Protein AF-D2V718-F1 (afdb_monomer_lite)

Radius of gyration: 25.18 Å; chains: 1; bounding box: 77×63×59 Å

Secondary structure (DSSP, 8-state):
-THHHHHHHHHHHHHHHHHHHHHHHHHHT-PPPEEHHHHHHHHHHHHHHTT-HHHHHHHHHHHSSPPPPPPSS--S--SS-TTTT--EEEEEEETTPPTTHHHHHHHHHHHHHHHHHHHHT--PEEEEEEE--TTT-HHHHHHHHHHTTS-SEEEEEEE--HHHHTTSEEEEEEEEE-EEEEE-SS-TT-SS--HHHH-STT-EEEEETTSHHHHHHHHHSTTSEEEEESSHHHHHHHHTTS--SSEEEEEHHHHHHHHHH-TTTTTT-EEEE-S--EEEEEEE-S-EESS-SSSHHHHHHHHHHHHHHHHHHHH-

Structure (mmCIF, N/CA/C/O backbone):
data_AF-D2V718-F1
#
_entry.id   AF-D2V718-F1
#
loop_
_atom_site.group_PDB
_atom_site.id
_atom_site.type_symbol
_atom_site.label_atom_id
_atom_site.label_alt_id
_atom_site.label_comp_id
_atom_site.label_asym_id
_atom_site.label_entity_id
_atom_site.label_seq_id
_atom_site.pdbx_PDB_ins_code
_atom_site.Cartn_x
_atom_site.Cartn_y
_atom_site.Cartn_z
_atom_site.occupancy
_atom_site.B_iso_or_equiv
_atom_site.auth_seq_id
_atom_site.auth_comp_id
_atom_site.auth_asym_id
_atom_site.auth_atom_id
_atom_site.pdbx_PDB_model_num
ATOM 1 N N . MET A 1 1 ? -52.627 -44.530 -7.433 1.00 59.41 1 MET A N 1
ATOM 2 C CA . MET A 1 1 ? -52.659 -43.358 -6.521 1.00 59.41 1 MET A CA 1
ATOM 3 C C . MET A 1 1 ? -51.504 -43.278 -5.505 1.00 59.41 1 MET A C 1
ATOM 5 O O . MET A 1 1 ? -51.250 -42.182 -5.033 1.00 59.41 1 MET A O 1
ATOM 9 N N . ARG A 1 2 ? -50.734 -44.344 -5.202 1.00 56.75 2 ARG A N 1
ATOM 10 C CA . ARG A 1 2 ? -49.598 -44.275 -4.243 1.00 56.75 2 ARG A CA 1
ATOM 11 C C . ARG A 1 2 ? -48.304 -43.604 -4.750 1.00 56.75 2 ARG A C 1
ATOM 13 O O . ARG A 1 2 ? -47.453 -43.279 -3.937 1.00 56.75 2 ARG A O 1
ATOM 20 N N . HIS A 1 3 ? -48.153 -43.343 -6.051 1.00 60.22 3 HIS A N 1
ATOM 21 C CA . HIS A 1 3 ? -46.942 -42.691 -6.584 1.00 60.22 3 HIS A CA 1
ATOM 22 C C . HIS A 1 3 ? -46.867 -41.171 -6.340 1.00 60.22 3 HIS A C 1
ATOM 24 O O . HIS A 1 3 ? -45.783 -40.603 -6.411 1.00 60.22 3 HIS A O 1
ATOM 30 N N . SER A 1 4 ? -47.981 -40.502 -6.018 1.00 70.62 4 SER A N 1
ATOM 31 C CA . SER A 1 4 ? -48.018 -39.032 -5.917 1.00 70.62 4 SER A CA 1
ATOM 32 C C . SER A 1 4 ? -47.410 -38.477 -4.618 1.00 70.62 4 SER A C 1
ATOM 34 O O . SER A 1 4 ? -46.883 -37.368 -4.616 1.00 70.62 4 SER A O 1
ATOM 36 N N . THR A 1 5 ? -47.441 -39.229 -3.515 1.00 73.88 5 THR A N 1
ATOM 37 C CA . THR A 1 5 ? -46.950 -38.763 -2.205 1.00 73.88 5 THR A CA 1
ATOM 38 C C . THR A 1 5 ? -45.426 -38.779 -2.104 1.00 73.88 5 THR A C 1
ATOM 40 O O . THR A 1 5 ? -44.844 -37.814 -1.618 1.00 73.88 5 THR A O 1
ATOM 43 N N . SER A 1 6 ? -44.760 -39.807 -2.639 1.00 76.75 6 SER A N 1
ATOM 44 C CA . SER A 1 6 ? -43.289 -39.903 -2.620 1.00 76.75 6 SER A CA 1
ATOM 45 C C . SER A 1 6 ? -42.618 -38.733 -3.352 1.00 76.75 6 SER A C 1
ATOM 47 O O . SER A 1 6 ? -41.691 -38.129 -2.819 1.00 76.75 6 SER A O 1
ATOM 49 N N . GLN A 1 7 ? -43.150 -38.333 -4.511 1.00 80.69 7 GLN A N 1
ATOM 50 C CA . GLN A 1 7 ? -42.605 -37.220 -5.293 1.00 80.69 7 GLN A CA 1
ATOM 51 C C . GLN A 1 7 ? -42.711 -35.871 -4.556 1.00 80.69 7 GLN A C 1
ATOM 53 O O . GLN A 1 7 ? -41.801 -35.048 -4.639 1.00 80.69 7 GLN A O 1
ATOM 58 N N . LYS A 1 8 ? -43.789 -35.647 -3.790 1.00 79.19 8 LYS A N 1
ATOM 59 C CA . LYS A 1 8 ? -43.987 -34.405 -3.022 1.00 79.19 8 LYS A CA 1
ATOM 60 C C . LYS A 1 8 ? -42.983 -34.250 -1.877 1.00 79.19 8 LYS A C 1
ATOM 62 O O . LYS A 1 8 ? -42.515 -33.134 -1.648 1.00 79.19 8 LYS A O 1
ATOM 67 N N . HIS A 1 9 ? -42.623 -35.347 -1.204 1.00 79.62 9 HIS A N 1
ATOM 68 C CA . HIS A 1 9 ? -41.624 -35.330 -0.131 1.00 79.62 9 HIS A CA 1
ATOM 69 C C . HIS A 1 9 ? -40.212 -35.068 -0.660 1.00 79.62 9 HIS A C 1
ATOM 71 O O . HIS A 1 9 ? -39.483 -34.269 -0.076 1.00 79.62 9 HIS A O 1
ATOM 77 N N . THR A 1 10 ? -39.841 -35.664 -1.799 1.00 83.06 10 THR A N 1
ATOM 78 C CA . THR A 1 10 ? -38.537 -35.409 -2.428 1.00 83.06 10 THR A CA 1
ATOM 79 C C . THR A 1 10 ? -38.391 -33.947 -2.850 1.00 83.06 10 THR A C 1
ATOM 81 O O . THR A 1 10 ? -37.358 -33.338 -2.586 1.00 83.06 10 THR A O 1
ATOM 84 N N . ILE A 1 11 ? -39.434 -33.354 -3.445 1.00 86.25 11 ILE A N 1
ATOM 85 C CA . ILE A 1 11 ? -39.415 -31.938 -3.847 1.00 86.25 11 ILE A CA 1
ATOM 86 C C . ILE A 1 11 ? -39.270 -31.020 -2.624 1.00 86.25 11 ILE A C 1
ATOM 88 O O . ILE A 1 11 ? -38.438 -30.117 -2.646 1.00 86.25 11 ILE A O 1
ATOM 92 N N . HIS A 1 12 ? -40.012 -31.271 -1.540 1.00 81.00 12 HIS A N 1
ATOM 93 C CA . HIS A 1 12 ? -39.886 -30.481 -0.307 1.00 81.00 12 HIS A CA 1
ATOM 94 C C . HIS A 1 12 ? -38.486 -30.572 0.305 1.00 81.00 12 HIS A C 1
ATOM 96 O O . HIS A 1 12 ? -37.913 -29.547 0.664 1.00 81.00 12 HIS A O 1
ATOM 102 N N . PHE A 1 13 ? -37.911 -31.775 0.379 1.00 83.56 13 PHE A N 1
ATOM 103 C CA . PHE A 1 13 ? -36.566 -31.964 0.920 1.00 83.56 13 PHE A CA 1
ATOM 104 C C . PHE A 1 13 ? -35.508 -31.193 0.117 1.00 83.56 13 PHE A C 1
ATOM 106 O O . PHE A 1 13 ? -34.656 -30.525 0.699 1.00 83.56 13 PHE A O 1
ATOM 113 N N . ILE A 1 14 ? -35.598 -31.225 -1.218 1.00 86.62 14 ILE A N 1
ATOM 114 C CA . ILE A 1 14 ? -34.694 -30.467 -2.094 1.00 86.62 14 ILE A CA 1
ATOM 115 C C . ILE A 1 14 ? -34.837 -28.959 -1.851 1.00 86.62 14 ILE A C 1
ATOM 117 O O . ILE A 1 14 ? -33.827 -28.268 -1.747 1.00 86.62 14 ILE A O 1
ATOM 121 N N . ILE A 1 15 ? -36.063 -28.441 -1.710 1.00 87.00 15 ILE A N 1
ATOM 122 C CA . ILE A 1 15 ? -36.295 -27.014 -1.436 1.00 87.00 15 ILE A CA 1
ATOM 123 C C . ILE A 1 15 ? -35.679 -26.607 -0.092 1.00 87.00 15 ILE A C 1
ATOM 125 O O . ILE A 1 15 ? -34.963 -25.609 -0.034 1.00 87.00 15 ILE A O 1
ATOM 129 N N . VAL A 1 16 ? -35.897 -27.387 0.971 1.00 83.44 16 VAL A N 1
ATOM 130 C CA . VAL A 1 16 ? -35.318 -27.107 2.297 1.00 83.44 16 VAL A CA 1
ATOM 131 C C . VAL A 1 16 ? -33.790 -27.121 2.242 1.00 83.44 16 VAL A C 1
ATOM 133 O O . VAL A 1 16 ? -33.153 -26.217 2.781 1.00 83.44 16 VAL A O 1
ATOM 136 N N . LEU A 1 17 ? -33.193 -28.091 1.541 1.00 84.81 17 LEU A N 1
ATOM 137 C CA . LEU A 1 17 ? -31.742 -28.169 1.374 1.00 84.81 17 LEU A CA 1
ATOM 138 C C . LEU A 1 17 ? -31.187 -26.960 0.610 1.00 84.81 17 LEU A C 1
ATOM 140 O O . LEU A 1 17 ? -30.165 -26.406 1.008 1.00 84.81 17 LEU A O 1
ATOM 144 N N . LEU A 1 18 ? -31.863 -26.520 -0.456 1.00 84.81 18 LEU A N 1
ATOM 145 C CA . LEU A 1 18 ? -31.458 -25.341 -1.224 1.00 84.81 18 LEU A CA 1
ATOM 146 C C . LEU A 1 18 ? -31.560 -24.055 -0.396 1.00 84.81 18 LEU A C 1
ATOM 148 O O . LEU A 1 18 ? -30.655 -23.227 -0.456 1.00 84.81 18 LEU A O 1
ATOM 152 N N . VAL A 1 19 ? -32.613 -23.901 0.410 1.00 83.56 19 VAL A N 1
ATOM 153 C CA . VAL A 1 19 ? -32.769 -22.751 1.317 1.00 83.56 19 VAL A CA 1
ATOM 154 C C . VAL A 1 19 ? -31.696 -22.762 2.410 1.00 83.56 19 VAL A C 1
ATOM 156 O O . VAL A 1 19 ? -31.097 -21.722 2.690 1.00 83.56 19 VAL A O 1
ATOM 159 N N . ALA A 1 20 ? -31.402 -23.927 2.994 1.00 80.12 20 ALA A N 1
ATOM 160 C CA . ALA A 1 20 ? -30.328 -24.080 3.973 1.00 80.12 20 ALA A CA 1
ATOM 161 C C . ALA A 1 20 ? -28.954 -23.757 3.365 1.00 80.12 20 ALA A C 1
ATOM 163 O O . ALA A 1 20 ? -28.175 -23.022 3.969 1.00 80.12 20 ALA A O 1
ATOM 164 N N . LEU A 1 21 ? -28.675 -24.237 2.148 1.00 78.75 21 LEU A N 1
ATOM 165 C CA . LEU A 1 21 ? -27.422 -23.961 1.447 1.00 78.75 21 LEU A CA 1
ATOM 166 C C . LEU A 1 21 ? -27.300 -22.475 1.084 1.00 78.75 21 LEU A C 1
ATOM 168 O O . LEU A 1 21 ? -26.250 -21.883 1.305 1.00 78.75 21 LEU A O 1
ATOM 172 N N . ALA A 1 22 ? -28.373 -21.847 0.597 1.00 77.06 22 ALA A N 1
ATOM 173 C CA . ALA A 1 22 ? -28.394 -20.416 0.302 1.00 77.06 22 ALA A CA 1
ATOM 174 C C . AL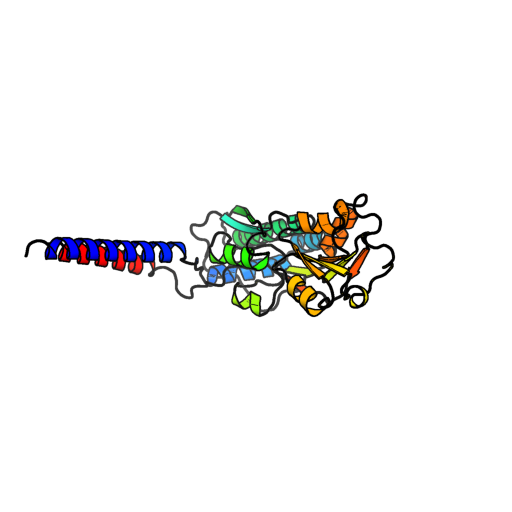A A 1 22 ? -28.183 -19.565 1.566 1.00 77.06 22 ALA A C 1
ATOM 176 O O . ALA A 1 22 ? -27.432 -18.593 1.531 1.00 77.06 22 ALA A O 1
ATOM 177 N N . SER A 1 23 ? -28.777 -19.965 2.694 1.00 74.00 23 SER A N 1
ATOM 178 C CA . SER A 1 23 ? -28.578 -19.301 3.990 1.00 74.00 23 SER A CA 1
ATOM 179 C C . SER A 1 23 ? -27.138 -19.452 4.475 1.00 74.00 23 SER A C 1
ATOM 181 O O . SER A 1 23 ? -26.529 -18.477 4.905 1.00 74.00 23 SER A O 1
ATOM 183 N N . LEU A 1 24 ? -26.557 -20.647 4.333 1.00 72.94 24 LEU A N 1
ATOM 184 C CA . LEU A 1 24 ? -25.161 -20.899 4.676 1.00 72.94 24 LEU A CA 1
ATOM 185 C C . LEU A 1 24 ? -24.217 -20.051 3.811 1.00 72.94 24 LEU A C 1
ATOM 187 O O . LEU A 1 24 ? -23.340 -19.376 4.342 1.00 72.94 24 LEU A O 1
ATOM 191 N N . VAL A 1 25 ? -24.435 -20.007 2.495 1.00 73.00 25 VAL A N 1
ATOM 192 C CA . VAL A 1 25 ? -23.661 -19.164 1.569 1.00 73.00 25 VAL A CA 1
ATOM 193 C C . VAL A 1 25 ? -23.823 -17.678 1.899 1.00 73.00 25 VAL A C 1
ATOM 195 O O . VAL A 1 25 ? -22.845 -16.936 1.842 1.00 73.00 25 VAL A O 1
ATOM 198 N N . ALA A 1 26 ? -25.015 -17.228 2.298 1.00 70.75 26 ALA A N 1
ATOM 199 C CA . ALA A 1 26 ? -25.228 -15.852 2.740 1.00 70.75 26 ALA A CA 1
ATOM 200 C C . ALA A 1 26 ? -24.447 -15.540 4.028 1.00 70.75 26 ALA A C 1
ATOM 202 O O . ALA A 1 26 ? -23.820 -14.488 4.118 1.00 70.75 26 ALA A O 1
ATOM 203 N N . THR A 1 27 ? -24.406 -16.470 4.990 1.00 67.00 27 THR A N 1
ATOM 204 C CA . THR A 1 27 ? -23.608 -16.299 6.218 1.00 67.00 27 THR A CA 1
ATOM 205 C C . THR A 1 27 ? -22.102 -16.351 5.968 1.00 67.00 27 THR A C 1
ATOM 207 O O . THR A 1 27 ? -21.361 -15.618 6.615 1.00 67.00 27 THR A O 1
ATOM 210 N N . LEU A 1 28 ? -21.641 -17.147 4.997 1.00 67.06 28 LEU A N 1
ATOM 211 C CA . LEU A 1 28 ? -20.229 -17.206 4.598 1.00 67.06 28 LEU A CA 1
ATOM 212 C C . LEU A 1 28 ? -19.757 -15.921 3.903 1.00 67.06 28 LEU A C 1
ATOM 214 O O . LEU A 1 28 ? -18.566 -15.635 3.902 1.00 67.06 28 LEU A O 1
ATOM 218 N N . ASN A 1 29 ? -20.684 -15.145 3.338 1.00 68.56 29 ASN A N 1
ATOM 219 C CA . ASN A 1 29 ? -20.407 -13.855 2.705 1.00 68.56 29 ASN A CA 1
ATOM 220 C C . ASN A 1 29 ? -20.809 -12.661 3.586 1.00 68.56 29 ASN A C 1
ATOM 222 O O . ASN A 1 29 ? -20.892 -11.535 3.089 1.00 68.56 29 ASN A O 1
ATOM 226 N N . ALA A 1 30 ? -21.085 -12.883 4.875 1.00 71.31 30 ALA A N 1
ATOM 227 C CA . ALA A 1 30 ? -21.390 -11.794 5.789 1.00 71.31 30 ALA A CA 1
ATOM 228 C C . ALA A 1 30 ? -20.138 -10.928 5.971 1.00 71.31 30 ALA A C 1
ATOM 230 O O . ALA A 1 30 ? -19.174 -11.326 6.622 1.00 71.31 30 ALA A O 1
ATOM 231 N N . GLN A 1 31 ? -20.152 -9.738 5.371 1.00 81.06 31 GLN A N 1
ATOM 232 C CA . GLN A 1 31 ? -19.081 -8.772 5.555 1.00 81.06 31 GLN A CA 1
ATOM 233 C C . GLN A 1 31 ? -19.038 -8.308 7.012 1.00 81.06 31 GLN A C 1
ATOM 235 O O . GLN A 1 31 ? -20.075 -8.042 7.632 1.00 81.06 31 GLN A O 1
ATOM 240 N N . ILE A 1 32 ? -17.830 -8.187 7.560 1.00 86.62 32 ILE A N 1
ATOM 241 C CA . ILE A 1 32 ? -17.654 -7.740 8.937 1.00 86.62 32 ILE A CA 1
ATOM 242 C C . ILE A 1 32 ? -17.962 -6.249 9.013 1.00 86.62 32 ILE A C 1
ATOM 244 O O . ILE A 1 32 ? -17.432 -5.444 8.248 1.00 86.62 32 ILE A O 1
ATOM 248 N N . THR A 1 33 ? -18.836 -5.897 9.955 1.00 91.06 33 THR A N 1
ATOM 249 C CA . THR A 1 33 ? -19.193 -4.513 10.266 1.00 91.06 33 THR A CA 1
ATOM 250 C C . THR A 1 33 ? -18.476 -4.071 11.539 1.00 91.06 33 THR A C 1
ATOM 252 O O . THR A 1 33 ? -18.506 -4.785 12.543 1.00 91.06 33 THR A O 1
ATOM 255 N N . VAL A 1 34 ? -17.864 -2.886 11.523 1.00 94.38 34 VAL A N 1
ATOM 256 C CA . VAL A 1 34 ? -17.238 -2.250 12.699 1.00 94.38 34 VAL A CA 1
ATOM 257 C C . VAL A 1 34 ? -18.056 -1.047 13.163 1.00 94.38 34 VAL A C 1
ATOM 259 O O . VAL A 1 34 ? -18.881 -0.528 12.416 1.00 94.38 34 VAL A O 1
ATOM 262 N N . SER A 1 35 ? -17.860 -0.592 14.401 1.00 94.88 35 SER A N 1
ATOM 263 C CA . SER A 1 35 ? -18.513 0.630 14.884 1.00 94.88 35 SER A CA 1
ATOM 264 C C . SER A 1 35 ? -17.855 1.890 14.312 1.00 94.88 35 SER A C 1
ATOM 266 O O . SER A 1 35 ? -16.688 1.876 13.912 1.00 94.88 35 SER A O 1
ATOM 268 N N . GLN A 1 36 ? -18.587 3.008 14.332 1.00 94.88 36 GLN A N 1
ATOM 269 C CA . GLN A 1 36 ? -18.000 4.322 14.047 1.00 94.88 36 GLN A CA 1
ATOM 270 C C . GLN A 1 36 ? -16.838 4.629 15.005 1.00 94.88 36 GLN A C 1
ATOM 272 O O . GLN A 1 36 ? -15.762 4.982 14.541 1.00 94.88 36 GLN A O 1
ATOM 277 N N . ASP A 1 37 ? -17.006 4.376 16.310 1.00 96.00 37 ASP A N 1
ATOM 278 C CA . ASP A 1 37 ? -15.950 4.588 17.312 1.00 96.00 37 ASP A CA 1
ATOM 279 C C . ASP A 1 37 ? -14.669 3.791 16.999 1.00 96.00 37 ASP A C 1
ATOM 281 O O . ASP A 1 37 ? -13.565 4.278 17.222 1.00 96.00 37 ASP A O 1
ATOM 285 N N . PHE A 1 38 ? -14.780 2.566 16.469 1.00 96.88 38 PHE A N 1
ATOM 286 C CA . PHE A 1 38 ? -13.606 1.800 16.040 1.00 96.88 38 PHE A CA 1
ATOM 287 C C . PHE A 1 38 ? -12.844 2.542 14.939 1.00 96.88 38 PHE A C 1
ATOM 289 O O . PHE A 1 38 ? -11.629 2.706 15.029 1.00 96.88 38 PHE A O 1
ATOM 296 N N . THR A 1 39 ? -13.568 3.018 13.928 1.00 96.12 39 THR A N 1
ATOM 297 C CA . THR A 1 39 ? -12.982 3.731 12.789 1.00 96.12 39 THR A CA 1
ATOM 298 C C . THR A 1 39 ? -12.370 5.060 13.224 1.00 96.12 39 THR A C 1
ATOM 300 O O . THR A 1 39 ? -11.204 5.314 12.939 1.00 96.12 39 THR A O 1
ATOM 303 N N . ASP A 1 40 ? -13.101 5.856 14.004 1.00 96.75 40 ASP A N 1
ATOM 304 C CA . ASP A 1 40 ? -12.641 7.152 14.508 1.00 96.75 40 ASP A CA 1
ATOM 305 C C . ASP A 1 40 ? -11.392 7.011 15.392 1.00 96.75 40 ASP A C 1
ATOM 307 O O . ASP A 1 40 ? -10.492 7.853 15.351 1.00 96.75 40 ASP A O 1
ATOM 311 N N . ALA A 1 41 ? -11.299 5.932 16.180 1.00 97.81 41 ALA A N 1
ATOM 312 C CA . ALA A 1 41 ? -10.111 5.645 16.974 1.00 97.81 41 ALA A CA 1
ATOM 313 C C . ALA A 1 41 ? -8.885 5.345 16.097 1.00 97.81 41 ALA A C 1
ATOM 315 O O . ALA A 1 41 ? -7.795 5.833 16.399 1.00 97.81 41 ALA A O 1
ATOM 316 N N . ILE A 1 42 ? -9.042 4.580 15.011 1.00 98.00 42 ILE A N 1
ATOM 317 C CA . ILE A 1 42 ? -7.949 4.292 14.069 1.00 98.00 42 ILE A CA 1
ATOM 318 C C . ILE A 1 42 ? -7.544 5.561 13.309 1.00 98.00 42 ILE A C 1
ATOM 320 O O . ILE A 1 42 ? -6.358 5.889 13.258 1.00 98.00 42 ILE A O 1
ATOM 324 N N . ASP A 1 43 ? -8.511 6.321 12.794 1.00 97.50 43 ASP A N 1
ATOM 325 C CA . ASP A 1 43 ? -8.270 7.579 12.081 1.00 97.50 43 ASP A CA 1
ATOM 326 C C . ASP A 1 43 ? -7.513 8.586 12.958 1.00 97.50 43 ASP A C 1
ATOM 328 O O . ASP A 1 43 ? -6.527 9.198 12.528 1.00 97.50 43 ASP A O 1
ATOM 332 N N . TYR A 1 44 ? -7.935 8.742 14.217 1.00 97.75 44 TYR A N 1
ATOM 333 C CA . TYR A 1 44 ? -7.273 9.649 15.145 1.00 97.75 44 TYR A CA 1
ATOM 334 C C . TYR A 1 44 ? -5.894 9.135 15.589 1.00 97.75 44 TYR A C 1
ATOM 336 O O . TYR A 1 44 ? -4.966 9.935 15.734 1.00 97.75 44 TYR A O 1
ATOM 344 N N . ALA A 1 45 ? -5.707 7.817 15.729 1.00 98.00 45 ALA A N 1
ATOM 345 C CA . ALA A 1 45 ? -4.391 7.228 15.973 1.00 98.00 45 ALA A CA 1
ATOM 346 C C . ALA A 1 45 ? -3.420 7.511 14.815 1.00 98.00 45 ALA A C 1
ATOM 348 O O . ALA A 1 45 ? -2.307 7.970 15.063 1.00 98.00 45 ALA A O 1
ATOM 349 N N . VAL A 1 46 ? -3.837 7.338 13.555 1.00 97.62 46 VAL A N 1
ATOM 350 C CA . VAL A 1 46 ? -3.008 7.694 12.387 1.00 97.62 46 VAL A CA 1
ATOM 351 C C . VAL A 1 46 ? -2.688 9.190 12.375 1.00 97.62 46 VAL A C 1
ATOM 353 O O . VAL A 1 46 ? -1.548 9.586 12.136 1.00 97.62 46 VAL A O 1
ATOM 356 N N . LYS A 1 47 ? -3.656 10.046 12.715 1.00 96.56 47 LYS A N 1
ATOM 357 C CA . LYS A 1 47 ? -3.423 11.491 12.832 1.00 96.56 47 LYS A CA 1
ATOM 358 C C . LYS A 1 47 ? -2.380 11.846 13.896 1.00 96.56 47 LYS A C 1
ATOM 360 O O . LYS A 1 47 ? -1.573 12.745 13.667 1.00 96.56 47 LYS A O 1
ATOM 365 N N . LEU A 1 48 ? -2.408 11.190 15.057 1.00 96.88 48 LEU A N 1
ATOM 366 C CA . LEU A 1 48 ? -1.415 11.398 16.114 1.00 96.88 48 LEU A CA 1
ATOM 367 C C . LEU A 1 48 ? -0.045 10.831 15.745 1.00 96.88 48 LEU A C 1
ATOM 369 O O . LEU A 1 48 ? 0.955 11.490 16.005 1.00 96.88 48 LEU A O 1
ATOM 373 N N . MET A 1 49 ? -0.002 9.670 15.092 1.00 97.50 49 MET A N 1
ATOM 374 C CA . MET A 1 49 ? 1.229 9.064 14.581 1.00 97.50 49 MET A CA 1
ATOM 375 C C . MET A 1 49 ? 1.990 10.036 13.675 1.00 97.50 49 MET A C 1
ATOM 377 O O . MET A 1 49 ? 3.195 10.194 13.818 1.00 97.50 49 MET A O 1
ATOM 381 N N . LEU A 1 50 ? 1.288 10.772 12.811 1.00 96.62 50 LEU A N 1
ATOM 382 C CA . LEU A 1 50 ? 1.902 11.763 11.917 1.00 96.62 50 LEU A CA 1
ATOM 383 C C . LEU A 1 50 ? 2.449 13.012 12.622 1.00 96.62 50 LEU A C 1
ATOM 385 O O . LEU A 1 50 ? 3.108 13.831 11.985 1.00 96.62 50 LEU A O 1
ATOM 389 N N . LYS A 1 51 ? 2.169 13.169 13.918 1.00 95.62 51 LYS A N 1
ATOM 390 C CA . LYS A 1 51 ? 2.718 14.221 14.783 1.00 95.62 51 LYS A CA 1
ATOM 391 C C . LYS A 1 51 ? 3.754 13.686 15.772 1.00 95.62 51 LYS A C 1
ATOM 393 O O . LYS A 1 51 ? 4.372 14.481 16.477 1.00 95.62 51 LYS A O 1
ATOM 398 N N . ASP A 1 52 ? 3.902 12.369 15.870 1.00 96.62 52 ASP A N 1
ATOM 399 C CA . ASP A 1 52 ? 4.852 11.729 16.767 1.00 96.62 52 ASP A CA 1
ATOM 400 C C . ASP A 1 52 ? 6.259 11.836 16.174 1.00 96.62 52 ASP A C 1
ATOM 402 O O . ASP A 1 52 ? 6.544 11.290 15.110 1.00 96.62 52 ASP A O 1
ATOM 406 N N . SER A 1 53 ? 7.151 12.548 16.863 1.00 96.75 53 SER A N 1
ATOM 407 C CA . SER A 1 53 ? 8.498 12.818 16.354 1.00 96.75 53 SER A CA 1
ATOM 408 C C . SER A 1 53 ? 9.347 11.557 16.200 1.00 96.75 53 SER A C 1
ATOM 410 O O . SER A 1 53 ? 10.233 11.526 15.344 1.00 96.75 53 SER A O 1
ATOM 412 N N . SER A 1 54 ? 9.090 10.508 16.991 1.00 97.25 54 SER A N 1
ATOM 413 C CA . SER A 1 54 ? 9.787 9.230 16.845 1.00 97.25 54 SER A CA 1
ATOM 414 C C . SER A 1 54 ? 9.350 8.522 15.568 1.00 97.25 54 SER A C 1
ATOM 416 O O . SER A 1 54 ? 10.196 7.957 14.873 1.00 97.25 54 SER A O 1
ATOM 418 N N . PHE A 1 55 ? 8.054 8.552 15.252 1.00 97.44 55 PHE A N 1
ATOM 419 C CA . PHE A 1 55 ? 7.535 8.028 13.995 1.00 97.44 55 PHE A CA 1
ATOM 420 C C . PHE A 1 55 ? 8.075 8.822 12.806 1.00 97.44 55 PHE A C 1
ATOM 422 O O . PHE A 1 55 ? 8.659 8.219 11.908 1.00 97.44 55 PHE A O 1
ATOM 429 N N . THR A 1 56 ? 7.928 10.152 12.800 1.00 97.19 56 THR A N 1
ATOM 430 C CA . THR A 1 56 ? 8.314 10.977 11.643 1.00 97.19 56 THR A CA 1
ATOM 431 C C . THR A 1 56 ? 9.809 10.885 11.357 1.00 97.19 56 THR A C 1
ATOM 433 O O . THR A 1 56 ? 10.185 10.684 10.207 1.00 97.19 56 THR A O 1
ATOM 436 N N . SER A 1 57 ? 10.660 10.904 12.391 1.00 97.38 57 SER A N 1
ATOM 437 C CA . SER A 1 57 ? 12.114 10.759 12.218 1.00 97.38 57 SER A CA 1
ATOM 438 C C . SER A 1 57 ? 12.482 9.402 11.617 1.00 97.38 57 SER A C 1
ATOM 440 O O . SER A 1 57 ? 13.306 9.328 10.708 1.00 97.38 57 SER A O 1
ATOM 442 N N . LYS A 1 58 ? 11.861 8.311 12.095 1.00 97.75 58 LYS A N 1
ATOM 443 C CA . LYS A 1 58 ? 12.146 6.972 11.564 1.00 97.75 58 LYS A CA 1
ATOM 444 C C . LYS A 1 58 ? 11.583 6.785 10.154 1.00 97.75 58 LYS A C 1
ATOM 446 O O . LYS A 1 58 ? 12.218 6.138 9.329 1.00 97.75 58 LYS A O 1
ATOM 451 N N . TYR A 1 59 ? 10.416 7.355 9.867 1.00 97.25 59 TYR A N 1
ATOM 452 C CA . TYR A 1 59 ? 9.836 7.358 8.528 1.00 97.25 59 TYR A CA 1
ATOM 453 C C . TYR A 1 59 ? 10.743 8.101 7.538 1.00 97.25 59 TYR A C 1
ATOM 455 O O . TYR A 1 59 ? 11.054 7.562 6.479 1.00 97.25 59 TYR A O 1
ATOM 463 N N . GLU A 1 60 ? 11.224 9.293 7.898 1.00 96.81 60 GLU A N 1
ATOM 464 C CA . GLU A 1 60 ? 12.156 10.081 7.083 1.00 96.81 60 GLU A CA 1
ATOM 465 C C . GLU A 1 60 ? 13.481 9.354 6.844 1.00 96.81 60 GLU A C 1
ATOM 467 O O . GLU A 1 60 ? 13.981 9.353 5.721 1.00 96.81 60 GLU A O 1
ATOM 472 N N . GLU A 1 61 ? 14.021 8.684 7.866 1.00 96.38 61 GLU A N 1
ATOM 473 C CA . GLU A 1 61 ? 15.220 7.846 7.743 1.00 96.38 61 GLU A CA 1
ATOM 474 C C . GLU A 1 61 ? 15.027 6.724 6.708 1.00 96.38 61 GLU A C 1
ATOM 476 O O . GLU A 1 61 ? 15.909 6.483 5.884 1.00 96.38 61 GLU A O 1
ATOM 481 N N . LEU A 1 62 ? 13.874 6.048 6.738 1.00 95.75 62 LEU A N 1
ATOM 482 C CA . LEU A 1 62 ? 13.575 4.914 5.860 1.00 95.75 62 LEU A CA 1
ATOM 483 C C . LEU A 1 62 ? 13.228 5.342 4.431 1.00 95.75 62 LEU A C 1
ATOM 485 O O . LEU A 1 62 ? 13.651 4.701 3.470 1.00 95.75 62 LEU A O 1
ATOM 489 N N . MET A 1 63 ? 12.445 6.410 4.288 1.00 95.50 63 MET A N 1
ATOM 490 C CA . MET A 1 63 ? 11.854 6.816 3.011 1.00 95.50 63 MET A CA 1
ATOM 491 C C . MET A 1 63 ? 12.650 7.910 2.300 1.00 95.50 63 MET A C 1
ATOM 493 O O . MET A 1 63 ? 12.488 8.102 1.095 1.00 95.50 63 MET A O 1
ATOM 497 N N . GLY A 1 64 ? 13.496 8.647 3.025 1.00 94.38 64 GLY A N 1
ATOM 498 C CA . GLY A 1 64 ? 14.190 9.829 2.512 1.00 94.38 64 GLY A CA 1
ATOM 499 C C . GLY A 1 64 ? 13.249 10.990 2.172 1.00 94.38 64 GLY A C 1
ATOM 500 O O . GLY A 1 64 ? 13.628 11.876 1.407 1.00 94.38 64 GLY A O 1
ATOM 501 N N . LEU A 1 65 ? 12.018 10.964 2.692 1.00 92.94 65 LEU A N 1
ATOM 502 C CA . LEU A 1 65 ? 10.956 11.936 2.438 1.00 92.94 65 LEU A CA 1
ATOM 503 C C . LEU A 1 65 ? 10.225 12.251 3.745 1.00 92.94 65 LEU A C 1
ATOM 505 O O . LEU A 1 65 ? 9.941 11.343 4.526 1.00 92.94 65 LEU A O 1
ATOM 509 N N . ALA A 1 66 ? 9.867 13.520 3.938 1.00 93.12 66 ALA A N 1
ATOM 510 C CA . ALA A 1 66 ? 8.989 13.941 5.029 1.00 93.12 66 ALA A CA 1
ATOM 511 C C . ALA A 1 66 ? 7.589 13.327 4.883 1.00 93.12 66 ALA A C 1
ATOM 513 O O . ALA A 1 66 ? 7.117 13.092 3.767 1.00 93.12 66 ALA A O 1
ATOM 514 N N . ASN A 1 67 ? 6.895 13.095 5.995 1.00 90.00 67 ASN A N 1
ATOM 515 C CA . ASN A 1 67 ? 5.503 12.654 5.963 1.00 90.00 67 ASN A CA 1
ATOM 516 C C . ASN A 1 67 ? 4.558 13.818 5.586 1.00 90.00 67 ASN A C 1
ATOM 518 O O . ASN A 1 67 ? 4.801 14.968 5.961 1.00 90.00 67 ASN A O 1
ATOM 522 N N . PRO A 1 68 ? 3.461 13.560 4.850 1.00 89.75 68 PRO A N 1
ATOM 523 C CA . PRO A 1 68 ? 2.471 14.582 4.538 1.00 89.75 68 PRO A CA 1
ATOM 524 C C . PRO A 1 68 ? 1.673 14.992 5.786 1.00 89.75 68 PRO A C 1
ATOM 526 O O . PRO A 1 68 ? 1.528 14.236 6.751 1.00 89.75 68 PRO A O 1
ATOM 529 N N . LEU A 1 69 ? 1.107 16.201 5.748 1.00 84.38 69 LEU A N 1
ATOM 530 C CA . LEU A 1 69 ? 0.226 16.695 6.805 1.00 84.38 69 LEU A CA 1
ATOM 531 C C . LEU A 1 69 ? -1.169 16.066 6.691 1.00 84.38 69 LEU A C 1
ATOM 533 O O . LEU A 1 69 ? -1.791 16.071 5.630 1.00 84.38 69 LEU A O 1
ATOM 537 N N . CYS A 1 70 ? -1.689 15.583 7.817 1.00 88.81 70 CYS A N 1
ATOM 538 C CA . CYS A 1 70 ? -3.067 15.113 7.945 1.00 88.81 70 CYS A CA 1
ATOM 539 C C . CYS A 1 70 ? -4.031 16.289 8.168 1.00 88.81 70 CYS A C 1
ATOM 541 O O . CYS A 1 70 ? -3.753 17.199 8.954 1.00 88.81 70 CYS A O 1
ATOM 543 N N . GLY A 1 71 ? -5.184 16.253 7.495 1.00 82.62 71 GLY A N 1
ATOM 544 C CA . GLY A 1 71 ? -6.210 17.294 7.571 1.00 82.62 71 GLY A CA 1
ATOM 545 C C . GLY A 1 71 ? -6.854 17.481 8.957 1.00 82.62 71 GLY A C 1
ATOM 546 O O . GLY A 1 71 ? -6.649 16.730 9.920 1.00 82.62 71 GLY A O 1
ATOM 547 N N . SER A 1 72 ? -7.689 18.516 9.072 1.00 70.50 72 SER A N 1
ATOM 548 C CA . SER A 1 72 ? -8.282 18.974 10.338 1.00 70.50 72 SER A CA 1
ATOM 549 C C . SER A 1 72 ? -9.458 18.138 10.875 1.00 70.50 72 SER A C 1
ATOM 551 O O . SER A 1 72 ? -9.914 18.452 11.965 1.00 70.50 72 SER A O 1
ATOM 553 N N . GLY A 1 73 ? -9.878 17.051 10.211 1.00 76.19 73 GLY A N 1
ATOM 554 C CA . GLY A 1 73 ? -11.121 16.303 10.494 1.00 76.19 73 GLY A CA 1
ATOM 555 C C . GLY A 1 73 ? -11.394 15.948 11.965 1.00 76.19 73 GLY A C 1
ATOM 556 O O . GLY A 1 73 ? -12.187 16.613 12.623 1.00 76.19 73 GLY A O 1
ATOM 557 N N . LEU A 1 74 ? -10.755 14.900 12.496 1.00 80.56 74 LEU A N 1
ATOM 558 C CA . LEU A 1 74 ? -10.972 14.454 13.882 1.00 80.56 74 LEU A CA 1
ATOM 559 C C . LEU A 1 74 ? -10.046 15.161 14.872 1.00 80.56 74 LEU A C 1
ATOM 561 O O . LEU A 1 74 ? -8.857 15.352 14.599 1.00 80.56 74 LEU A O 1
ATOM 565 N N . THR A 1 75 ? -10.575 15.526 16.038 1.00 88.38 75 THR A N 1
ATOM 566 C CA . THR A 1 75 ? -9.845 16.287 17.066 1.00 88.38 75 THR A CA 1
ATOM 567 C C . THR A 1 75 ? -9.549 15.497 18.339 1.00 88.38 75 THR A C 1
ATOM 569 O O . THR A 1 75 ? -8.722 15.955 19.122 1.00 88.38 75 THR A O 1
ATOM 572 N N . ALA A 1 76 ? -10.163 14.327 18.541 1.00 96.00 76 ALA A N 1
ATOM 573 C CA . ALA A 1 76 ? -9.925 13.463 19.697 1.00 96.00 76 ALA A CA 1
ATOM 574 C C . ALA A 1 76 ? -10.273 11.994 19.399 1.00 96.00 76 ALA A C 1
ATOM 576 O O . ALA A 1 76 ? -11.039 11.707 18.481 1.00 96.00 76 ALA A O 1
ATOM 577 N N . PHE A 1 77 ? -9.750 11.080 20.223 1.00 97.88 77 PHE A N 1
ATOM 578 C CA . PHE A 1 77 ? -10.239 9.703 20.296 1.00 97.88 77 PHE A CA 1
ATOM 579 C C . PHE A 1 77 ? -11.697 9.673 20.791 1.00 97.88 77 PHE A C 1
ATOM 581 O O . PHE A 1 77 ? -12.063 10.486 21.648 1.00 97.88 77 PHE A O 1
ATOM 588 N N . PRO A 1 78 ? -12.507 8.692 20.358 1.00 96.81 78 PRO A N 1
ATOM 589 C CA . PRO A 1 78 ? -13.784 8.388 20.997 1.00 96.81 78 PRO A CA 1
ATOM 590 C C . PRO A 1 78 ? -13.625 8.137 22.497 1.00 96.81 78 PRO A C 1
ATOM 592 O O . PRO A 1 78 ? -12.648 7.527 22.936 1.00 96.81 78 PRO A O 1
ATOM 595 N N . THR A 1 79 ? -14.599 8.579 23.293 1.00 96.19 79 THR A N 1
ATOM 596 C CA . THR A 1 79 ? -14.538 8.479 24.762 1.00 96.19 79 THR A CA 1
ATOM 597 C C . THR A 1 79 ? -14.678 7.045 25.265 1.00 96.19 79 THR A C 1
ATOM 599 O O . THR A 1 79 ? -14.073 6.678 26.272 1.00 96.19 79 THR A O 1
ATOM 602 N N . LYS A 1 80 ? -15.465 6.218 24.571 1.00 96.19 80 LYS A N 1
ATOM 603 C CA . LYS A 1 80 ? -15.618 4.793 24.873 1.00 96.19 80 LYS A CA 1
ATOM 604 C C . LYS A 1 80 ? -14.560 3.995 24.126 1.00 96.19 80 LYS A C 1
ATOM 606 O O . LYS A 1 80 ? -14.295 4.268 22.964 1.00 96.19 80 LYS A O 1
ATOM 611 N N . ASN A 1 81 ? -13.984 2.996 24.792 1.00 96.94 81 ASN A N 1
ATOM 612 C CA . ASN A 1 81 ? -13.039 2.071 24.173 1.00 96.94 81 ASN A CA 1
ATOM 613 C C . ASN A 1 81 ? -13.785 1.140 23.194 1.00 96.94 81 ASN A C 1
ATOM 615 O O . ASN A 1 81 ? -14.546 0.287 23.659 1.00 96.94 81 ASN A O 1
ATOM 619 N N . PRO A 1 82 ? -13.570 1.246 21.868 1.00 96.88 82 PRO A N 1
ATOM 620 C CA . PRO A 1 82 ? -14.235 0.373 20.902 1.00 96.88 82 PRO A CA 1
ATOM 621 C C . PRO A 1 82 ? -13.588 -1.020 20.812 1.00 96.88 82 PRO A C 1
ATOM 623 O O . PRO A 1 82 ? -14.090 -1.889 20.104 1.00 96.88 82 PRO A O 1
ATOM 626 N N . PHE A 1 83 ? -12.483 -1.253 21.527 1.00 96.94 83 PHE A N 1
ATOM 627 C CA . PHE A 1 83 ? -11.693 -2.486 21.493 1.00 96.94 83 PHE A CA 1
ATOM 628 C C . PHE A 1 83 ? -11.946 -3.406 22.700 1.00 96.94 83 PHE A C 1
ATOM 630 O O . PHE A 1 83 ? -11.156 -4.313 22.964 1.00 96.94 83 PHE A O 1
ATOM 637 N N . VAL A 1 84 ? -13.024 -3.190 23.462 1.00 95.56 84 VAL A N 1
ATOM 638 C CA . VAL A 1 84 ? -13.382 -4.060 24.596 1.00 95.56 84 VAL A CA 1
ATOM 639 C C . VAL A 1 84 ? -13.569 -5.503 24.115 1.00 95.56 84 VAL A C 1
ATOM 641 O O . VAL A 1 84 ? -14.299 -5.762 23.164 1.00 95.56 84 VAL A O 1
ATOM 644 N N . GLY A 1 85 ? -12.894 -6.444 24.781 1.00 95.44 85 GLY A N 1
ATOM 645 C CA . GLY A 1 85 ? -12.927 -7.870 24.440 1.00 95.44 85 GLY A CA 1
ATOM 646 C C . GLY A 1 85 ? -11.949 -8.297 23.340 1.00 95.44 85 GLY A C 1
ATOM 647 O O . GLY A 1 85 ? -11.839 -9.491 23.071 1.00 95.44 85 GLY A O 1
ATOM 648 N N . ARG A 1 86 ? -11.207 -7.365 22.728 1.00 96.81 86 ARG A N 1
ATOM 649 C CA . ARG 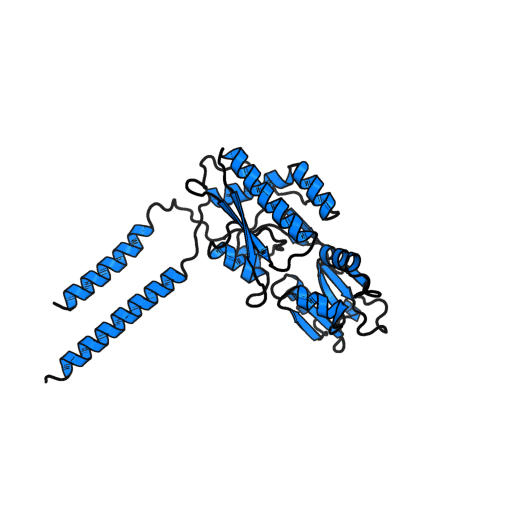A 1 86 ? -10.139 -7.687 21.772 1.00 96.81 86 ARG A CA 1
ATOM 650 C C . ARG A 1 86 ? -8.800 -7.846 22.487 1.00 96.81 86 ARG A C 1
ATOM 652 O O . ARG A 1 86 ? -8.504 -7.125 23.435 1.00 96.81 86 ARG A O 1
ATOM 659 N N . THR A 1 87 ? -7.976 -8.771 22.001 1.00 97.88 87 THR A N 1
ATOM 660 C CA . THR A 1 87 ? -6.601 -8.986 22.491 1.00 97.88 87 THR A CA 1
ATOM 661 C C . THR A 1 87 ? -5.542 -8.523 21.495 1.00 97.88 87 THR A C 1
ATOM 663 O O . THR A 1 87 ? -4.393 -8.319 21.876 1.00 97.88 87 THR A O 1
ATOM 666 N N . ASN A 1 88 ? -5.907 -8.337 20.225 1.00 98.44 88 ASN A N 1
ATOM 667 C CA . ASN A 1 88 ? -5.008 -7.856 19.188 1.00 98.44 88 ASN A CA 1
ATOM 668 C C . ASN A 1 88 ? -5.731 -6.995 18.144 1.00 98.44 88 ASN A C 1
ATOM 670 O O . ASN A 1 88 ? -6.964 -6.976 18.083 1.00 98.44 88 ASN A O 1
ATOM 674 N N . LEU A 1 89 ? -4.926 -6.284 17.354 1.00 98.50 89 LEU A N 1
ATOM 675 C CA . LEU A 1 89 ? -5.301 -5.708 16.069 1.00 98.50 89 LEU A CA 1
ATOM 676 C C . LEU A 1 89 ? -4.451 -6.350 14.973 1.00 98.50 89 LEU A C 1
ATOM 678 O O . LEU A 1 89 ? -3.224 -6.427 15.098 1.00 98.50 89 LEU A O 1
ATOM 682 N N . THR A 1 90 ? -5.105 -6.808 13.910 1.00 98.69 90 THR A N 1
ATOM 683 C CA . THR A 1 90 ? -4.444 -7.450 12.772 1.00 98.69 90 THR A CA 1
ATOM 684 C C . THR A 1 90 ? -4.118 -6.420 11.696 1.00 98.69 90 THR A C 1
ATOM 686 O O . THR A 1 90 ? -5.007 -5.856 11.061 1.00 98.69 90 THR A O 1
ATOM 689 N N . MET A 1 91 ? -2.826 -6.193 11.498 1.00 98.69 91 MET A N 1
ATOM 690 C CA . MET A 1 91 ? -2.245 -5.325 10.485 1.00 98.69 91 MET A CA 1
ATOM 691 C C . MET A 1 91 ? -1.883 -6.150 9.257 1.00 98.69 91 MET A C 1
ATOM 693 O O . MET A 1 91 ? -1.314 -7.237 9.384 1.00 98.69 91 MET A O 1
ATOM 697 N N . CYS A 1 92 ? -2.190 -5.638 8.074 1.00 98.69 92 CYS A N 1
ATOM 698 C CA . CYS A 1 92 ? -2.003 -6.386 6.840 1.00 98.69 92 CYS A CA 1
ATOM 699 C C . CYS A 1 92 ? -1.270 -5.607 5.763 1.00 98.69 92 CYS A C 1
ATOM 701 O O . CYS A 1 92 ? -1.451 -4.398 5.634 1.00 98.69 92 CYS A O 1
ATOM 703 N N . PHE A 1 93 ? -0.481 -6.326 4.975 1.00 98.50 93 PHE A N 1
ATOM 704 C CA . PHE A 1 93 ? 0.182 -5.820 3.779 1.00 98.50 93 PHE A CA 1
ATOM 705 C C . PHE A 1 93 ? 0.472 -6.984 2.811 1.00 98.50 93 PHE A C 1
ATOM 707 O O . PHE A 1 93 ? 0.045 -8.116 3.043 1.00 98.50 93 PHE A O 1
ATOM 714 N N . GLU A 1 94 ? 1.118 -6.727 1.685 1.00 96.94 94 GLU A N 1
ATOM 715 C CA . GLU A 1 94 ? 1.470 -7.720 0.665 1.00 96.94 94 GLU A CA 1
ATOM 716 C C . GLU A 1 94 ? 2.656 -8.623 1.074 1.00 96.94 94 GLU A C 1
ATOM 718 O O . GLU A 1 94 ? 3.535 -8.213 1.831 1.00 96.94 94 GLU A O 1
ATOM 723 N N . ASP A 1 95 ? 2.675 -9.882 0.619 1.00 95.56 95 ASP A N 1
ATOM 724 C CA . ASP A 1 95 ? 3.690 -10.890 0.997 1.00 95.56 95 ASP A CA 1
ATOM 725 C C . ASP A 1 95 ? 5.087 -10.655 0.418 1.00 95.56 95 ASP A C 1
ATOM 727 O O . ASP A 1 95 ? 6.074 -11.171 0.944 1.00 95.56 95 ASP A O 1
ATOM 731 N N . ASP A 1 96 ? 5.173 -9.824 -0.604 1.00 91.50 96 ASP A N 1
ATOM 732 C CA . ASP A 1 96 ? 6.372 -9.470 -1.345 1.00 91.50 96 ASP A CA 1
ATOM 733 C C . ASP A 1 96 ? 6.799 -8.008 -1.135 1.00 91.50 96 ASP A C 1
ATOM 735 O O . ASP A 1 96 ? 7.646 -7.498 -1.872 1.00 91.50 96 ASP A O 1
ATOM 739 N N . ALA A 1 97 ? 6.276 -7.350 -0.092 1.00 93.00 97 ALA A N 1
ATOM 740 C CA . ALA A 1 97 ? 6.751 -6.041 0.339 1.00 93.00 97 ALA A CA 1
ATOM 741 C C . ALA A 1 97 ? 8.254 -6.099 0.659 1.00 93.00 97 ALA A C 1
ATOM 743 O O . ALA A 1 97 ? 8.702 -6.829 1.550 1.00 93.00 97 ALA A O 1
ATOM 744 N N . VAL A 1 98 ? 9.045 -5.286 -0.039 1.00 90.38 98 VAL A N 1
ATOM 745 C CA . VAL A 1 98 ? 10.497 -5.188 0.164 1.00 90.38 98 VAL A CA 1
ATOM 746 C C . VAL A 1 98 ? 10.867 -3.945 0.971 1.00 90.38 98 VAL A C 1
ATOM 748 O O . VAL A 1 98 ? 10.063 -3.037 1.177 1.00 90.38 98 VAL A O 1
ATOM 751 N N . TYR A 1 99 ? 12.110 -3.892 1.449 1.00 93.88 99 TYR A N 1
ATOM 752 C CA . TYR A 1 99 ? 12.657 -2.690 2.077 1.00 93.88 99 TYR A CA 1
ATOM 753 C C . TYR A 1 99 ? 12.603 -1.494 1.090 1.00 93.88 99 TYR A C 1
ATOM 755 O O . TYR A 1 99 ? 12.912 -1.692 -0.088 1.00 93.88 99 TYR A O 1
ATOM 763 N N . PRO A 1 100 ? 12.251 -0.267 1.536 1.00 96.00 100 PRO A N 1
ATOM 764 C CA . PRO A 1 100 ? 11.964 0.117 2.926 1.00 96.00 100 PRO A CA 1
ATOM 765 C C . PRO A 1 100 ? 10.504 -0.097 3.358 1.00 96.00 100 PRO A C 1
ATOM 767 O O . PRO A 1 100 ? 10.195 0.037 4.541 1.00 96.00 100 PRO A O 1
ATOM 770 N N . TYR A 1 101 ? 9.605 -0.429 2.431 1.00 96.62 101 TYR A N 1
ATOM 771 C CA . TYR A 1 101 ? 8.166 -0.488 2.685 1.00 96.62 101 TYR A CA 1
ATOM 772 C C . TYR A 1 101 ? 7.781 -1.505 3.750 1.00 96.62 101 TYR A C 1
ATOM 774 O O . TYR A 1 101 ? 7.006 -1.166 4.640 1.00 96.62 101 TYR A O 1
ATOM 782 N N . SER A 1 102 ? 8.371 -2.701 3.739 1.00 96.69 102 SER A N 1
ATOM 783 C CA . SER A 1 102 ? 8.085 -3.700 4.773 1.00 96.69 102 SER A CA 1
ATOM 784 C C . SER A 1 102 ? 8.366 -3.173 6.186 1.00 96.69 102 SER A C 1
ATOM 786 O O . SER A 1 102 ? 7.537 -3.352 7.078 1.00 96.69 102 SER A O 1
ATOM 788 N N . GLU A 1 103 ? 9.467 -2.448 6.406 1.00 97.75 103 GLU A N 1
ATOM 789 C CA . GLU A 1 103 ? 9.764 -1.824 7.703 1.00 97.75 103 GLU A CA 1
ATOM 790 C C . GLU A 1 103 ? 8.789 -0.693 8.038 1.00 97.75 103 GLU A C 1
ATOM 792 O O . GLU A 1 103 ? 8.314 -0.600 9.174 1.00 97.75 103 GLU A O 1
ATOM 797 N N . VAL A 1 104 ? 8.436 0.135 7.052 1.00 98.12 104 VAL A N 1
ATOM 798 C CA . VAL A 1 104 ? 7.457 1.215 7.226 1.00 98.12 104 VAL A CA 1
ATOM 799 C C . VAL A 1 104 ? 6.079 0.666 7.597 1.00 98.12 104 VAL A C 1
ATOM 801 O O . VAL A 1 104 ? 5.436 1.199 8.497 1.00 98.12 104 VAL A O 1
ATOM 804 N N . PHE A 1 105 ? 5.629 -0.429 6.986 1.00 98.31 105 PHE A N 1
ATOM 805 C CA . PHE A 1 105 ? 4.328 -1.038 7.279 1.00 98.31 105 PHE A CA 1
ATOM 806 C C . PHE A 1 105 ? 4.251 -1.569 8.715 1.00 98.31 105 PHE A C 1
ATOM 808 O O . PHE A 1 105 ? 3.220 -1.415 9.380 1.00 98.31 105 PHE A O 1
ATOM 815 N N . HIS A 1 106 ? 5.353 -2.124 9.231 1.00 98.38 106 HIS A N 1
ATOM 816 C CA . HIS A 1 106 ? 5.462 -2.514 10.639 1.00 98.38 106 HIS A CA 1
ATOM 817 C C . HIS A 1 106 ? 5.543 -1.296 11.570 1.00 98.38 106 HIS A C 1
ATOM 819 O O . HIS A 1 106 ? 4.949 -1.290 12.650 1.00 98.38 106 HIS A O 1
ATOM 825 N N . LEU A 1 107 ? 6.258 -0.243 11.167 1.00 98.44 107 LEU A N 1
ATOM 826 C CA . LEU A 1 107 ? 6.344 1.003 11.928 1.00 98.44 107 LEU A CA 1
ATOM 827 C C . LEU A 1 107 ? 4.965 1.665 12.082 1.00 98.44 107 LEU A C 1
ATOM 829 O O . LEU A 1 107 ? 4.614 2.093 13.185 1.00 98.44 107 LEU A O 1
ATOM 833 N N . VAL A 1 108 ? 4.174 1.703 11.006 1.00 98.44 108 VAL A N 1
ATOM 834 C CA . VAL A 1 108 ? 2.801 2.226 10.996 1.00 98.44 108 VAL A CA 1
ATOM 835 C C . VAL A 1 108 ? 1.906 1.392 11.914 1.00 98.44 108 VAL A C 1
ATOM 837 O O . VAL A 1 108 ? 1.306 1.934 12.844 1.00 98.44 108 VAL A O 1
ATOM 840 N N . GLY A 1 109 ? 1.874 0.067 11.730 1.00 98.44 109 GLY A N 1
ATOM 841 C CA . GLY A 1 109 ? 1.051 -0.829 12.549 1.00 98.44 109 GLY A CA 1
ATOM 842 C C . GLY A 1 109 ? 1.369 -0.730 14.044 1.00 98.44 109 GLY A C 1
ATOM 843 O O . GLY A 1 109 ? 0.472 -0.556 14.873 1.00 98.44 109 GLY A O 1
ATOM 844 N N . LYS A 1 110 ? 2.660 -0.754 14.399 1.00 98.56 110 LYS A N 1
ATOM 845 C CA . LYS A 1 110 ? 3.126 -0.611 15.786 1.00 98.56 110 LYS A CA 1
ATOM 846 C C . LYS A 1 110 ? 2.727 0.735 16.393 1.00 98.56 110 LYS A C 1
ATOM 848 O O . LYS A 1 110 ? 2.284 0.771 17.542 1.00 98.56 110 LYS A O 1
ATOM 853 N N . SER A 1 111 ? 2.877 1.827 15.644 1.00 98.50 111 SER A N 1
ATOM 854 C CA . SER A 1 111 ? 2.535 3.174 16.115 1.00 98.50 111 SER A CA 1
ATOM 855 C C . SER A 1 111 ? 1.039 3.317 16.391 1.00 98.50 111 SER A C 1
ATOM 857 O O . SER A 1 111 ? 0.663 3.799 17.459 1.00 98.50 111 SER A O 1
ATOM 859 N N . ILE A 1 112 ? 0.186 2.813 15.490 1.00 98.62 112 ILE A N 1
ATOM 860 C CA . ILE A 1 112 ? -1.274 2.816 15.665 1.00 98.62 112 ILE A CA 1
ATOM 861 C C . ILE A 1 112 ? -1.666 2.083 16.956 1.00 98.62 112 ILE A C 1
ATOM 863 O O . ILE A 1 112 ? -2.351 2.656 17.806 1.00 98.62 112 ILE A O 1
ATOM 867 N N . VAL A 1 113 ? -1.191 0.845 17.152 1.00 98.62 113 VAL A N 1
ATOM 868 C CA . VAL A 1 113 ? -1.513 0.063 18.361 1.00 98.62 113 VAL A CA 1
ATOM 869 C C . VAL A 1 113 ? -0.986 0.737 19.629 1.00 98.62 113 VAL A C 1
ATOM 871 O O . VAL A 1 113 ? -1.697 0.796 20.631 1.00 98.62 113 VAL A O 1
ATOM 874 N N . SER A 1 114 ? 0.230 1.291 19.594 1.00 98.56 114 SER A N 1
ATOM 875 C CA . SER A 1 114 ? 0.824 2.001 20.735 1.00 98.56 114 SER A CA 1
ATOM 876 C C . SER A 1 114 ? -0.027 3.194 21.185 1.00 98.56 114 SER A C 1
ATOM 878 O O . SER A 1 114 ? -0.310 3.350 22.378 1.00 98.56 114 SER A O 1
ATOM 880 N N . LEU A 1 115 ? -0.495 4.008 20.235 1.00 98.56 115 LEU A N 1
ATOM 881 C CA . LEU A 1 115 ? -1.332 5.176 20.514 1.00 98.56 115 LEU A CA 1
ATOM 882 C C . LEU A 1 115 ? -2.696 4.769 21.086 1.00 98.56 115 LEU A C 1
ATOM 884 O O . LEU A 1 115 ? -3.168 5.379 22.047 1.00 98.56 115 LEU A O 1
ATOM 888 N N . ILE A 1 116 ? -3.290 3.693 20.566 1.00 98.56 116 ILE A N 1
ATOM 889 C CA . ILE A 1 116 ? -4.551 3.130 21.071 1.00 98.56 116 ILE A CA 1
ATOM 890 C C . ILE A 1 116 ? -4.388 2.593 22.498 1.00 98.56 116 ILE A C 1
ATOM 892 O O . ILE A 1 116 ? -5.178 2.949 23.378 1.00 98.56 116 ILE A O 1
ATOM 896 N N . ASN A 1 117 ? -3.353 1.785 22.751 1.00 98.62 117 ASN A N 1
ATOM 897 C CA . ASN A 1 117 ? -3.036 1.254 24.081 1.00 98.62 117 ASN A CA 1
ATOM 898 C C . ASN A 1 117 ? -2.827 2.386 25.091 1.00 98.62 117 ASN A C 1
ATOM 900 O O . ASN A 1 117 ? -3.371 2.351 26.197 1.00 98.62 117 ASN A O 1
ATOM 904 N N . THR A 1 118 ? -2.104 3.429 24.680 1.00 98.50 118 THR A N 1
ATOM 905 C CA . THR A 1 118 ? -1.844 4.616 25.500 1.00 98.50 118 THR A CA 1
ATOM 906 C C . THR A 1 118 ? -3.124 5.376 25.838 1.00 98.50 118 THR A C 1
ATOM 908 O O . THR A 1 118 ? -3.301 5.763 26.999 1.00 98.50 118 THR A O 1
ATOM 911 N N . ASN A 1 119 ? -4.022 5.581 24.869 1.00 98.38 119 ASN A N 1
ATOM 912 C CA . ASN A 1 119 ? -5.265 6.319 25.080 1.00 98.38 119 ASN A CA 1
ATOM 913 C C . ASN A 1 119 ? -6.253 5.545 25.964 1.00 98.38 119 ASN A C 1
ATOM 915 O O . ASN A 1 119 ? -6.705 6.055 26.986 1.00 98.38 119 ASN A O 1
ATOM 919 N N . TYR A 1 120 ? -6.545 4.293 25.606 1.00 98.38 120 TYR A N 1
ATOM 920 C CA . TYR A 1 120 ? -7.586 3.493 26.262 1.00 98.38 120 TYR A CA 1
ATOM 921 C C . TYR A 1 120 ? -7.095 2.657 27.448 1.00 98.38 120 TYR A C 1
ATOM 923 O O . TYR A 1 120 ? -7.887 1.919 28.031 1.00 98.38 120 TYR A O 1
ATOM 931 N N . LYS A 1 121 ? -5.807 2.757 27.804 1.00 98.12 121 LYS A N 1
ATOM 932 C CA . LYS A 1 121 ? -5.168 1.978 28.882 1.00 98.12 121 LYS A CA 1
ATOM 933 C C . LYS A 1 121 ? -5.386 0.472 28.708 1.00 98.12 121 LYS A C 1
ATOM 935 O O . LYS A 1 121 ? -5.721 -0.242 29.648 1.00 98.12 121 LYS A O 1
ATOM 940 N N . THR A 1 122 ? -5.213 0.013 27.473 1.00 97.69 122 THR A N 1
ATOM 941 C CA . THR A 1 122 ? -5.357 -1.391 27.074 1.00 97.69 122 THR A CA 1
ATOM 942 C C . THR A 1 122 ? -4.000 -1.986 26.688 1.00 97.69 122 THR A C 1
ATOM 944 O O . THR A 1 122 ? -2.990 -1.283 26.656 1.00 97.69 122 THR A O 1
ATOM 947 N N . ASN A 1 123 ? -3.968 -3.293 26.437 1.00 97.81 123 ASN A N 1
ATOM 948 C CA . ASN A 1 123 ? -2.777 -4.045 26.054 1.00 97.81 123 ASN A CA 1
ATOM 949 C C . ASN A 1 123 ? -3.051 -4.887 24.800 1.00 97.81 123 ASN A C 1
ATOM 951 O O . ASN A 1 123 ? -2.916 -6.110 24.810 1.00 97.81 123 ASN A O 1
ATOM 955 N N . LEU A 1 124 ? -3.511 -4.234 23.732 1.00 98.38 124 LEU A N 1
ATOM 956 C CA . LEU A 1 124 ? -3.684 -4.883 22.439 1.00 98.38 124 LEU A CA 1
ATOM 957 C C . LEU A 1 124 ? -2.307 -5.251 21.882 1.00 98.38 124 LEU A C 1
ATOM 959 O O . LEU A 1 124 ? -1.404 -4.412 21.836 1.00 98.38 124 LEU A O 1
ATOM 963 N N . ALA A 1 125 ? -2.159 -6.490 21.425 1.00 98.31 125 ALA A N 1
ATOM 964 C CA . ALA A 1 125 ? -1.037 -6.880 20.585 1.00 98.31 125 ALA A CA 1
ATOM 965 C C . ALA A 1 125 ? -1.250 -6.386 19.144 1.00 98.31 125 ALA A C 1
ATOM 967 O O . ALA A 1 125 ? -2.381 -6.254 18.678 1.00 98.31 125 ALA A O 1
ATOM 968 N N . TYR A 1 126 ? -0.165 -6.155 18.411 1.00 95.00 126 TYR A N 1
ATOM 969 C CA . TYR A 1 126 ? -0.213 -6.062 16.953 1.00 95.00 126 TYR A CA 1
ATOM 970 C C . TYR A 1 126 ? 0.090 -7.447 16.370 1.00 95.00 126 TYR A C 1
ATOM 972 O O . TYR A 1 126 ? 1.073 -8.083 16.750 1.00 95.00 126 TYR A O 1
ATOM 980 N N . ALA A 1 127 ? -0.757 -7.925 15.467 1.00 98.00 127 ALA A N 1
ATOM 981 C CA . ALA A 1 127 ? -0.516 -9.128 14.676 1.00 98.00 127 ALA A CA 1
ATOM 982 C C . ALA A 1 127 ? -0.306 -8.718 13.218 1.00 98.00 127 ALA A C 1
ATOM 984 O O . ALA A 1 127 ? -1.005 -7.830 12.746 1.00 98.00 127 ALA A O 1
ATOM 985 N N . TYR A 1 128 ? 0.624 -9.355 12.507 1.00 98.06 128 TYR A N 1
ATOM 986 C CA . TYR A 1 128 ? 0.839 -9.094 11.083 1.00 98.06 128 TYR A CA 1
ATOM 987 C C . TYR A 1 128 ? 0.373 -10.273 10.241 1.00 98.06 128 TYR A C 1
ATOM 989 O O . TYR A 1 128 ? 0.607 -11.430 10.596 1.00 98.06 128 TYR A O 1
ATOM 997 N N . ARG A 1 129 ? -0.276 -9.970 9.118 1.00 98.38 129 ARG A N 1
ATOM 998 C CA . ARG A 1 129 ? -0.600 -10.935 8.068 1.00 98.38 129 ARG A CA 1
ATOM 999 C C . ARG A 1 129 ? -0.190 -10.381 6.721 1.00 98.38 129 ARG A C 1
ATOM 1001 O O . ARG A 1 129 ? -0.368 -9.196 6.453 1.00 98.38 129 ARG A O 1
ATOM 1008 N N . THR A 1 130 ? 0.316 -11.259 5.875 1.00 98.00 130 THR A N 1
ATOM 1009 C CA . THR A 1 130 ? 0.649 -10.919 4.502 1.00 98.00 130 THR A CA 1
ATOM 1010 C C . THR A 1 130 ? -0.291 -11.604 3.523 1.00 98.00 130 THR A C 1
ATOM 1012 O O . THR A 1 130 ? -0.829 -12.673 3.823 1.00 98.00 130 THR A O 1
ATOM 1015 N N . TYR A 1 131 ? -0.508 -10.983 2.364 1.00 97.62 131 TYR A N 1
ATOM 1016 C CA . TYR A 1 131 ? -1.396 -11.512 1.331 1.00 97.62 131 TYR A CA 1
ATOM 1017 C C . TYR A 1 131 ? -0.718 -11.590 -0.022 1.00 97.62 131 TYR A C 1
ATOM 1019 O O . TYR A 1 131 ? -0.063 -10.649 -0.460 1.00 97.62 131 TYR A O 1
ATOM 1027 N N . ASN A 1 132 ? -0.998 -12.694 -0.707 1.00 96.25 132 ASN A N 1
ATOM 1028 C CA . ASN A 1 132 ? -0.608 -12.895 -2.085 1.00 96.25 132 ASN A CA 1
ATOM 1029 C C . ASN A 1 132 ? -1.518 -12.108 -3.037 1.00 96.25 132 ASN A C 1
ATOM 1031 O O . ASN A 1 132 ? -2.748 -12.173 -2.941 1.00 96.25 132 ASN A O 1
ATOM 1035 N N . LEU A 1 133 ? -0.912 -11.408 -3.993 1.00 96.00 133 LEU A N 1
ATOM 1036 C CA . LEU A 1 133 ? -1.616 -10.496 -4.895 1.00 96.00 133 LEU A CA 1
ATOM 1037 C C . LEU A 1 133 ? -2.048 -11.138 -6.225 1.00 96.00 133 LEU A C 1
ATOM 1039 O O . LEU A 1 133 ? -2.787 -10.517 -6.994 1.00 96.00 133 LEU A O 1
ATOM 1043 N N . ALA A 1 134 ? -1.641 -12.378 -6.512 1.00 93.81 134 ALA A N 1
ATOM 1044 C CA . ALA A 1 134 ? -1.745 -12.959 -7.851 1.00 93.81 134 ALA A CA 1
ATOM 1045 C C . ALA A 1 134 ? -3.190 -13.101 -8.357 1.00 93.81 134 ALA A C 1
ATOM 1047 O O . ALA A 1 134 ? -3.445 -12.955 -9.555 1.00 93.81 134 ALA A O 1
ATOM 1048 N N . ALA A 1 135 ? -4.138 -13.381 -7.455 1.00 94.44 135 ALA A N 1
ATOM 1049 C CA . ALA A 1 135 ? -5.525 -13.666 -7.818 1.00 94.44 135 ALA A CA 1
ATOM 1050 C C . ALA A 1 135 ? -6.359 -12.403 -8.095 1.00 94.44 135 ALA A C 1
ATOM 1052 O O . ALA A 1 135 ? -7.075 -12.353 -9.093 1.00 94.44 135 ALA A O 1
ATOM 1053 N N . LEU A 1 136 ? -6.291 -11.395 -7.217 1.00 96.00 136 LEU A N 1
ATOM 1054 C CA . LEU A 1 136 ? -7.162 -10.209 -7.275 1.00 96.00 136 LEU A CA 1
ATOM 1055 C C . LEU A 1 136 ? -6.407 -8.914 -7.622 1.00 96.00 136 LEU A C 1
ATOM 1057 O O . LEU A 1 136 ? -7.031 -7.884 -7.872 1.00 96.00 136 LEU A O 1
ATOM 1061 N N . GLY A 1 137 ? -5.074 -8.950 -7.662 1.00 95.88 137 GLY A N 1
ATOM 1062 C CA . GLY A 1 137 ? -4.234 -7.757 -7.713 1.00 95.88 137 GLY A CA 1
ATOM 1063 C C . GLY A 1 137 ? -4.175 -7.034 -6.367 1.00 95.88 137 GLY A C 1
ATOM 1064 O O . GLY A 1 137 ? -4.857 -7.398 -5.408 1.00 95.88 137 GLY A O 1
ATOM 1065 N N . PHE A 1 138 ? -3.361 -5.983 -6.301 1.00 97.31 138 PHE A N 1
ATOM 1066 C CA . PHE A 1 138 ? -3.038 -5.291 -5.052 1.00 97.31 138 PHE A CA 1
ATOM 1067 C C . PHE A 1 138 ? -4.269 -4.766 -4.290 1.00 97.31 138 PHE A C 1
ATOM 1069 O O . PHE A 1 138 ? -4.585 -5.248 -3.202 1.00 97.31 138 PHE A O 1
ATOM 1076 N N . PHE A 1 139 ? -4.997 -3.795 -4.854 1.00 98.19 139 PHE A N 1
ATOM 1077 C CA . PHE A 1 139 ? -6.039 -3.096 -4.095 1.00 98.19 139 PHE A CA 1
ATOM 1078 C C . PHE A 1 139 ? -7.220 -3.993 -3.712 1.00 98.19 139 PHE A C 1
ATOM 1080 O O . PHE A 1 139 ? -7.672 -3.942 -2.573 1.00 98.19 139 PHE A O 1
ATOM 1087 N N . GLU A 1 140 ? -7.718 -4.823 -4.631 1.00 98.06 140 GLU A N 1
ATOM 1088 C CA . GLU A 1 140 ? -8.874 -5.682 -4.341 1.00 98.06 140 GLU A CA 1
ATOM 1089 C C . GLU A 1 140 ? -8.537 -6.752 -3.293 1.00 98.06 140 GLU A C 1
ATOM 1091 O O . GLU A 1 140 ? -9.397 -7.084 -2.479 1.00 98.06 140 GLU A O 1
ATOM 1096 N N . THR A 1 141 ? -7.290 -7.244 -3.251 1.00 98.12 141 THR A N 1
ATOM 1097 C CA . THR A 1 141 ? -6.823 -8.142 -2.180 1.00 98.12 141 THR A CA 1
ATOM 1098 C C . THR A 1 141 ? -6.890 -7.444 -0.823 1.00 98.12 141 THR A C 1
ATOM 1100 O O . THR A 1 141 ? -7.512 -7.960 0.105 1.00 98.12 141 THR A O 1
ATOM 1103 N N . MET A 1 142 ? -6.325 -6.238 -0.722 1.00 98.44 142 MET A N 1
ATOM 1104 C CA . MET A 1 142 ? -6.291 -5.474 0.529 1.00 98.44 142 MET A CA 1
ATOM 1105 C C . MET A 1 142 ? -7.686 -5.037 0.992 1.00 98.44 142 MET A C 1
ATOM 1107 O O . MET A 1 142 ? -8.038 -5.204 2.159 1.00 98.44 142 MET A O 1
ATOM 1111 N N . ALA A 1 143 ? -8.516 -4.538 0.072 1.00 98.25 143 ALA A N 1
ATOM 1112 C CA . ALA A 1 143 ? -9.892 -4.141 0.361 1.00 98.25 143 ALA A CA 1
ATOM 1113 C C . ALA A 1 143 ? -10.745 -5.339 0.809 1.00 98.25 143 ALA A C 1
ATOM 1115 O O . ALA A 1 143 ? -11.521 -5.232 1.758 1.00 98.25 143 ALA A O 1
ATOM 1116 N N . LYS A 1 144 ? -10.583 -6.504 0.167 1.00 97.56 144 LYS A N 1
ATOM 1117 C CA . LYS A 1 144 ? -11.252 -7.738 0.592 1.00 97.56 144 LYS A CA 1
ATOM 1118 C C . LYS A 1 144 ? -10.831 -8.137 2.005 1.00 97.56 144 LYS A C 1
ATOM 1120 O O . LYS A 1 144 ? -11.697 -8.469 2.808 1.00 97.56 144 LYS A O 1
ATOM 1125 N N . ALA A 1 145 ? -9.540 -8.067 2.318 1.00 98.00 145 ALA A N 1
ATOM 1126 C CA . ALA A 1 145 ? -9.020 -8.495 3.610 1.00 98.00 145 ALA A CA 1
ATOM 1127 C C . ALA A 1 145 ? -9.604 -7.677 4.782 1.00 98.00 145 ALA A C 1
ATOM 1129 O O . ALA A 1 145 ? -10.003 -8.256 5.795 1.00 98.00 145 ALA A O 1
ATOM 1130 N N . VAL A 1 146 ? -9.758 -6.354 4.626 1.00 98.00 146 VAL A N 1
ATOM 1131 C CA . VAL A 1 146 ? -10.439 -5.522 5.639 1.00 98.00 146 VAL A CA 1
ATOM 1132 C C . VAL A 1 146 ? -11.953 -5.743 5.663 1.00 98.00 146 VAL A C 1
ATOM 1134 O O . VAL A 1 146 ? -12.540 -5.854 6.737 1.00 98.00 146 VAL A O 1
ATOM 1137 N N . ASN A 1 147 ? -12.607 -5.879 4.505 1.00 96.69 147 ASN A N 1
ATOM 1138 C CA . ASN A 1 147 ? -14.064 -6.059 4.436 1.00 96.69 147 ASN A CA 1
ATOM 1139 C C . ASN A 1 147 ? -14.528 -7.431 4.969 1.00 96.69 147 ASN A C 1
ATOM 1141 O O . ASN A 1 147 ? -15.644 -7.552 5.481 1.00 96.69 147 ASN A O 1
ATOM 1145 N N . ASN A 1 148 ? -13.663 -8.445 4.901 1.00 95.62 148 ASN A N 1
ATOM 1146 C CA . ASN A 1 148 ? -13.872 -9.765 5.498 1.00 95.62 148 ASN A CA 1
ATOM 1147 C C . ASN A 1 148 ? -13.501 -9.824 6.991 1.00 95.62 148 ASN A C 1
ATOM 1149 O O . ASN A 1 148 ? -13.726 -10.848 7.632 1.00 95.62 148 ASN A O 1
ATOM 1153 N N . GLY A 1 149 ? -12.908 -8.761 7.548 1.00 95.75 149 GLY A N 1
ATOM 1154 C CA . GLY A 1 149 ? -12.384 -8.741 8.917 1.00 95.75 149 GLY A CA 1
ATOM 1155 C C . GLY A 1 149 ? -11.190 -9.672 9.147 1.00 95.75 149 GLY A C 1
ATOM 1156 O O . GLY A 1 149 ? -10.874 -9.996 10.289 1.00 95.75 149 GLY A O 1
ATOM 1157 N N . GLU A 1 150 ? -10.515 -10.102 8.079 1.00 97.19 150 GLU A N 1
ATOM 1158 C CA . GLU A 1 150 ? -9.229 -10.802 8.179 1.00 97.19 150 GLU A CA 1
ATOM 1159 C C . GLU A 1 150 ? -8.107 -9.835 8.594 1.00 97.19 150 GLU A C 1
ATOM 1161 O O . GLU A 1 150 ? -7.077 -10.263 9.120 1.00 97.19 150 GLU A O 1
ATOM 1166 N N . CYS A 1 151 ? -8.338 -8.539 8.364 1.00 98.12 151 CYS A N 1
ATOM 1167 C CA . CYS A 1 151 ? -7.494 -7.410 8.717 1.00 98.12 151 CYS A CA 1
ATOM 1168 C C . CYS A 1 151 ? -8.322 -6.334 9.409 1.00 98.12 151 CYS A C 1
ATOM 1170 O O . CYS A 1 151 ? -9.417 -6.000 8.961 1.00 98.12 151 CYS A O 1
ATOM 1172 N N . ASP A 1 152 ? -7.762 -5.743 10.457 1.00 98.56 152 ASP A N 1
ATOM 1173 C CA . ASP A 1 152 ? -8.318 -4.543 11.072 1.00 98.56 152 ASP A CA 1
ATOM 1174 C C . ASP A 1 152 ? -7.861 -3.292 10.321 1.00 98.56 152 ASP A C 1
ATOM 1176 O O . ASP A 1 152 ? -8.666 -2.396 10.075 1.00 98.56 152 ASP A O 1
ATOM 1180 N N . VAL A 1 153 ? -6.583 -3.254 9.928 1.00 98.62 153 VAL A N 1
ATOM 1181 C CA . VAL A 1 153 ? -5.972 -2.153 9.173 1.00 98.62 153 VAL A CA 1
ATOM 1182 C C . VAL A 1 153 ? -5.017 -2.727 8.132 1.00 98.62 153 VAL A C 1
ATOM 1184 O O . VAL A 1 153 ? -4.178 -3.570 8.447 1.00 98.62 153 VAL A O 1
ATOM 1187 N N . VAL A 1 154 ? -5.095 -2.250 6.895 1.00 98.69 154 VAL A N 1
ATOM 1188 C CA . VAL A 1 154 ? -4.027 -2.458 5.911 1.00 98.69 154 VAL A CA 1
ATOM 1189 C C . VAL A 1 154 ? -3.031 -1.320 6.044 1.00 98.69 154 VAL A C 1
ATOM 1191 O O . VAL A 1 154 ? -3.400 -0.155 5.900 1.00 98.69 154 VAL A O 1
ATOM 1194 N N . THR A 1 155 ? -1.776 -1.664 6.320 1.00 98.50 155 THR A N 1
ATOM 1195 C CA . THR A 1 155 ? -0.683 -0.710 6.529 1.00 98.50 155 THR A CA 1
ATOM 1196 C C . THR A 1 155 ? 0.156 -0.464 5.278 1.00 98.50 155 THR A C 1
ATOM 1198 O O . THR A 1 155 ? 1.100 0.317 5.358 1.00 98.50 155 THR A O 1
ATOM 1201 N N . SER A 1 156 ? -0.190 -1.086 4.143 1.00 97.88 156 SER A N 1
ATOM 1202 C CA . SER A 1 156 ? 0.464 -0.861 2.849 1.00 97.88 156 SER A CA 1
ATOM 1203 C C . SER A 1 156 ? 0.342 0.580 2.347 1.00 97.88 156 SER A C 1
ATOM 1205 O O . SER A 1 156 ? -0.524 1.347 2.768 1.00 97.88 156 SER A O 1
ATOM 1207 N N . ASN A 1 157 ? 1.149 0.912 1.340 1.00 96.50 157 ASN A N 1
ATOM 1208 C CA . ASN A 1 157 ? 1.129 2.167 0.587 1.00 96.50 157 ASN A CA 1
ATOM 1209 C C . ASN A 1 157 ? -0.074 2.263 -0.378 1.00 96.50 157 ASN A C 1
ATOM 1211 O O . ASN A 1 157 ? 0.068 2.512 -1.580 1.00 96.50 157 ASN A O 1
ATOM 1215 N N . VAL A 1 158 ? -1.295 2.097 0.137 1.00 97.75 158 VAL A N 1
ATOM 1216 C CA . VAL A 1 158 ? -2.506 2.149 -0.683 1.00 97.75 158 VAL A CA 1
ATOM 1217 C C . VAL A 1 158 ? -2.759 3.578 -1.160 1.00 97.75 158 VAL A C 1
ATOM 1219 O O . VAL A 1 158 ? -3.190 4.446 -0.405 1.00 97.75 158 VAL A O 1
ATOM 1222 N N . ALA A 1 159 ? -2.514 3.821 -2.447 1.00 97.00 159 ALA A N 1
ATOM 1223 C CA . ALA A 1 159 ? -2.830 5.103 -3.064 1.00 97.00 159 ALA A CA 1
ATOM 1224 C C . ALA A 1 159 ? -4.346 5.361 -3.082 1.00 97.00 159 ALA A C 1
ATOM 1226 O O . ALA A 1 159 ? -5.133 4.500 -3.504 1.00 97.00 159 ALA A O 1
ATOM 1227 N N . GLN A 1 160 ? -4.728 6.558 -2.650 1.00 94.62 160 GLN A N 1
ATOM 1228 C CA . GLN A 1 160 ? -6.110 7.009 -2.549 1.00 94.62 160 GLN A CA 1
ATOM 1229 C C . GLN A 1 160 ? -6.618 7.516 -3.907 1.00 94.62 160 GLN A C 1
ATOM 1231 O O . GLN A 1 160 ? -5.929 8.251 -4.612 1.00 94.62 160 GLN A O 1
ATOM 1236 N N . ASN A 1 161 ? -7.826 7.103 -4.289 1.00 94.25 161 ASN A N 1
ATOM 1237 C CA . ASN A 1 161 ? -8.587 7.704 -5.382 1.00 94.25 161 ASN A CA 1
ATOM 1238 C C . ASN A 1 161 ? -10.085 7.466 -5.163 1.00 94.25 161 ASN A C 1
ATOM 1240 O O . ASN A 1 161 ? -10.465 6.575 -4.401 1.00 94.25 161 ASN A O 1
ATOM 1244 N N . GLU A 1 162 ? -10.921 8.216 -5.879 1.00 95.56 162 GLU A N 1
ATOM 1245 C CA . GLU A 1 162 ? -12.378 8.182 -5.717 1.00 95.56 162 GLU A CA 1
ATOM 1246 C C . GLU A 1 162 ? -12.953 6.759 -5.825 1.00 95.56 162 GLU A C 1
ATOM 1248 O O . GLU A 1 162 ? -13.739 6.336 -4.981 1.00 95.56 162 GLU A O 1
ATOM 1253 N N . ALA A 1 163 ? -12.518 5.967 -6.810 1.00 95.94 163 ALA A N 1
ATOM 1254 C CA . ALA A 1 163 ? -13.017 4.604 -7.000 1.00 95.94 163 ALA A CA 1
ATOM 1255 C C . ALA A 1 163 ? -12.663 3.668 -5.828 1.00 95.94 163 ALA A C 1
ATOM 1257 O O . ALA A 1 163 ? -13.451 2.792 -5.464 1.00 95.94 163 ALA A O 1
ATOM 1258 N N . ARG A 1 164 ? -11.483 3.846 -5.227 1.00 97.19 164 ARG A N 1
ATOM 1259 C CA . ARG A 1 164 ? -11.009 3.059 -4.081 1.00 97.19 164 ARG A CA 1
ATOM 1260 C C . ARG A 1 164 ? -11.684 3.478 -2.782 1.00 97.19 164 ARG A C 1
ATOM 1262 O O . ARG A 1 164 ? -12.064 2.612 -1.997 1.00 97.19 164 ARG A O 1
ATOM 1269 N N . GLU A 1 165 ? -11.903 4.775 -2.587 1.00 96.75 165 GLU A N 1
ATOM 1270 C CA . GLU A 1 165 ? -12.672 5.316 -1.459 1.00 96.75 165 GLU A CA 1
ATOM 1271 C C . GLU A 1 165 ? -14.108 4.795 -1.436 1.00 96.75 165 GLU A C 1
ATOM 1273 O O . GLU A 1 165 ? -14.731 4.731 -0.376 1.00 96.75 165 GLU A O 1
ATOM 1278 N N . GLN A 1 166 ? -14.646 4.371 -2.587 1.00 97.25 166 GLN A N 1
ATOM 1279 C CA . GLN A 1 166 ? -15.956 3.732 -2.602 1.00 97.25 166 GLN A CA 1
ATOM 1280 C C . GLN A 1 166 ? -15.969 2.322 -1.985 1.00 97.25 166 GLN A C 1
ATOM 1282 O O . GLN A 1 166 ? -17.035 1.839 -1.597 1.00 97.25 166 GLN A O 1
ATOM 1287 N N . LYS A 1 167 ? -14.809 1.667 -1.868 1.00 97.56 167 LYS A N 1
ATOM 1288 C CA . LYS A 1 167 ? -14.675 0.251 -1.483 1.00 97.56 167 LYS A CA 1
ATOM 1289 C C . LYS A 1 167 ? -14.033 0.026 -0.113 1.00 97.56 167 LYS A C 1
ATOM 1291 O O . LYS A 1 167 ? -14.204 -1.050 0.459 1.00 97.56 167 LYS A O 1
ATOM 1296 N N . ALA A 1 168 ? -13.299 1.010 0.395 1.00 97.88 168 ALA A N 1
ATOM 1297 C CA . ALA A 1 168 ? -12.612 0.960 1.680 1.00 97.88 168 ALA A CA 1
ATOM 1298 C C . ALA A 1 168 ? -12.622 2.344 2.340 1.00 97.88 168 ALA A C 1
ATOM 1300 O O . ALA A 1 168 ? -12.786 3.359 1.661 1.00 97.88 168 ALA A O 1
ATOM 1301 N N . HIS A 1 169 ? -12.450 2.384 3.658 1.00 97.56 169 HIS A N 1
ATOM 1302 C CA . HIS A 1 169 ? -12.288 3.634 4.393 1.00 97.56 169 HIS A CA 1
ATOM 1303 C C . HIS A 1 169 ? -10.803 3.991 4.477 1.00 97.56 169 HIS A C 1
ATOM 1305 O O . HIS A 1 169 ? -10.007 3.192 4.963 1.00 97.56 169 HIS A O 1
ATOM 1311 N N . PHE A 1 170 ? -10.433 5.171 3.984 1.00 97.50 170 PHE A N 1
ATOM 1312 C CA . PHE A 1 170 ? -9.053 5.658 4.000 1.00 97.50 170 PHE A CA 1
ATOM 1313 C C . PHE A 1 170 ? -8.806 6.516 5.237 1.00 97.50 170 PHE A C 1
ATOM 1315 O O . PHE A 1 170 ? -9.553 7.457 5.508 1.00 97.50 170 PHE A O 1
ATOM 1322 N N . GLN A 1 171 ? -7.716 6.228 5.945 1.00 96.75 171 GLN A N 1
ATOM 1323 C CA . GLN A 1 171 ? -7.191 7.130 6.967 1.00 96.75 171 GLN A CA 1
ATOM 1324 C C . GLN A 1 171 ? -6.436 8.290 6.301 1.00 96.75 171 GLN A C 1
ATOM 1326 O O . GLN A 1 171 ? -6.245 8.335 5.085 1.00 96.75 171 GLN A O 1
ATOM 1331 N N . CYS A 1 172 ? -5.931 9.217 7.117 1.00 96.06 172 CYS A N 1
ATOM 1332 C CA . CYS A 1 172 ? -4.956 10.190 6.643 1.00 96.06 172 CYS A CA 1
ATOM 1333 C C . CYS A 1 172 ? -3.774 9.516 5.936 1.00 96.06 172 CYS A C 1
ATOM 1335 O O . CYS A 1 172 ? -3.198 8.547 6.434 1.00 96.06 172 CYS A O 1
ATOM 1337 N N . ASN A 1 173 ? -3.387 10.093 4.799 1.00 96.88 173 ASN A N 1
ATOM 1338 C CA . ASN A 1 173 ? -2.180 9.695 4.093 1.00 96.88 173 ASN A CA 1
ATOM 1339 C C . ASN A 1 173 ? -0.978 9.855 5.024 1.00 96.88 173 ASN A C 1
ATOM 1341 O O . ASN A 1 173 ? -0.797 10.918 5.618 1.00 96.88 173 ASN A O 1
ATOM 1345 N N . TYR A 1 174 ? -0.183 8.796 5.163 1.00 96.44 174 TYR A N 1
ATOM 1346 C CA . TYR A 1 174 ? 1.016 8.809 6.003 1.00 96.44 174 TYR A CA 1
ATOM 1347 C C . TYR A 1 174 ? 2.298 8.958 5.187 1.00 96.44 174 TYR A C 1
ATOM 1349 O O . TYR A 1 174 ? 3.371 9.151 5.754 1.00 96.44 174 TYR A O 1
ATOM 1357 N N . GLY A 1 175 ? 2.182 8.909 3.860 1.00 96.38 175 GLY A N 1
ATOM 1358 C CA . GLY A 1 175 ? 3.302 9.026 2.950 1.00 96.38 175 GLY A CA 1
ATOM 1359 C C . GLY A 1 175 ? 2.894 9.493 1.563 1.00 96.38 175 GLY A C 1
ATOM 1360 O O . GLY A 1 175 ? 1.713 9.647 1.236 1.00 96.38 175 GLY A O 1
ATOM 1361 N N . TYR A 1 176 ? 3.910 9.735 0.748 1.00 96.44 176 TYR A N 1
ATOM 1362 C CA . TYR A 1 176 ? 3.770 9.989 -0.673 1.00 96.44 176 TYR A CA 1
ATOM 1363 C C . TYR A 1 176 ? 4.963 9.395 -1.414 1.00 96.44 176 TYR A C 1
ATOM 1365 O O . TYR A 1 176 ? 6.030 9.183 -0.839 1.00 96.44 176 TYR A O 1
ATOM 1373 N N . SER A 1 177 ? 4.770 9.116 -2.695 1.00 95.88 177 SER A N 1
ATOM 1374 C CA . SER A 1 177 ? 5.837 8.732 -3.617 1.00 95.88 177 SER A CA 1
ATOM 1375 C C . SER A 1 177 ? 5.497 9.263 -5.006 1.00 95.88 177 SER A C 1
ATOM 1377 O O . SER A 1 177 ? 4.484 9.933 -5.189 1.00 95.88 177 SER A O 1
ATOM 1379 N N . SER A 1 178 ? 6.345 8.999 -5.990 1.00 95.50 178 SER A N 1
ATOM 1380 C CA . SER A 1 178 ? 6.128 9.385 -7.382 1.00 95.50 178 SER A CA 1
ATOM 1381 C C . SER A 1 178 ? 6.106 8.153 -8.277 1.00 95.50 178 SER A C 1
ATOM 1383 O O . SER A 1 178 ? 6.898 7.230 -8.058 1.00 95.50 178 SER A O 1
ATOM 1385 N N . PRO A 1 179 ? 5.265 8.127 -9.323 1.00 95.88 179 PRO A N 1
ATOM 1386 C CA . PRO A 1 179 ? 5.364 7.110 -10.353 1.00 95.88 179 PRO A CA 1
ATOM 1387 C C . PRO A 1 179 ? 6.694 7.252 -11.098 1.00 95.88 179 PRO A C 1
ATOM 1389 O O . PRO A 1 179 ? 7.065 8.339 -11.557 1.00 95.88 179 PRO A O 1
ATOM 1392 N N . ALA A 1 180 ? 7.397 6.137 -11.238 1.00 96.62 180 ALA A N 1
ATOM 1393 C CA . ALA A 1 180 ? 8.594 6.021 -12.053 1.00 96.62 180 ALA A CA 1
ATOM 1394 C C . ALA A 1 180 ? 8.476 4.850 -13.022 1.00 96.62 180 ALA A C 1
ATOM 1396 O O . ALA A 1 180 ? 7.681 3.931 -12.826 1.00 96.62 180 ALA A O 1
ATOM 1397 N N . TYR A 1 181 ? 9.298 4.876 -14.066 1.00 96.62 181 TYR A N 1
ATOM 1398 C CA . TYR A 1 181 ? 9.650 3.661 -14.780 1.00 96.62 181 TYR A CA 1
ATOM 1399 C C . TYR A 1 181 ? 11.101 3.288 -14.500 1.00 96.62 181 TYR A C 1
ATOM 1401 O O . TYR A 1 181 ? 11.970 4.156 -14.354 1.00 96.62 181 TYR A O 1
ATOM 1409 N N . MET A 1 182 ? 11.353 1.984 -14.440 1.00 96.00 182 MET A N 1
ATOM 1410 C CA . MET A 1 182 ? 12.688 1.407 -14.426 1.00 96.00 182 MET A CA 1
ATOM 1411 C C . MET A 1 182 ? 12.944 0.710 -15.759 1.00 96.00 182 MET A C 1
ATOM 1413 O O . MET A 1 182 ? 12.224 -0.217 -16.133 1.00 96.00 182 MET A O 1
ATOM 1417 N N . ARG A 1 183 ? 13.957 1.176 -16.489 1.00 95.19 183 ARG A N 1
ATOM 1418 C CA . ARG A 1 183 ? 14.361 0.637 -17.794 1.00 95.19 183 ARG A CA 1
ATOM 1419 C C . ARG A 1 183 ? 15.264 -0.584 -17.604 1.00 95.19 183 ARG A C 1
ATOM 1421 O O . ARG A 1 183 ? 16.188 -0.522 -16.803 1.00 95.19 183 ARG A O 1
ATOM 1428 N N . SER A 1 184 ? 15.009 -1.652 -18.357 1.00 94.81 184 SER A N 1
ATOM 1429 C CA . SER A 1 184 ? 15.871 -2.838 -18.473 1.00 94.81 184 SER A CA 1
ATOM 1430 C C . SER A 1 184 ? 16.924 -2.695 -19.577 1.00 94.81 184 SER A C 1
ATOM 1432 O O . SER A 1 184 ? 16.890 -1.764 -20.382 1.00 94.81 184 SER A O 1
ATOM 1434 N N . ASN A 1 185 ? 17.779 -3.710 -19.705 1.00 91.56 185 ASN A N 1
ATOM 1435 C CA . ASN A 1 185 ? 18.757 -3.831 -20.789 1.00 91.56 185 ASN A CA 1
ATOM 1436 C C . ASN A 1 185 ? 18.224 -4.539 -22.047 1.00 91.56 185 ASN A C 1
ATOM 1438 O O . ASN A 1 185 ? 19.017 -4.861 -22.926 1.00 91.56 185 ASN A O 1
ATOM 1442 N N . LEU A 1 186 ? 16.910 -4.788 -22.151 1.00 94.00 186 LEU A N 1
ATOM 1443 C CA . LEU A 1 186 ? 16.334 -5.571 -23.257 1.00 94.00 186 LEU A CA 1
ATOM 1444 C C . LEU A 1 186 ? 16.630 -4.979 -24.647 1.00 94.00 186 LEU A C 1
ATOM 1446 O O . LEU A 1 186 ? 16.791 -5.725 -25.604 1.00 94.00 186 LEU A O 1
ATOM 1450 N N . ASP A 1 187 ? 16.716 -3.650 -24.751 1.00 91.56 187 ASP A N 1
ATOM 1451 C CA . ASP A 1 187 ? 17.092 -2.977 -26.000 1.00 91.56 187 ASP A CA 1
ATOM 1452 C C . ASP A 1 187 ? 17.973 -1.749 -25.701 1.00 91.56 187 ASP A C 1
ATOM 1454 O O . ASP A 1 187 ? 17.456 -0.664 -25.399 1.00 91.56 187 ASP A O 1
ATOM 1458 N N . PRO A 1 188 ? 19.306 -1.906 -25.762 1.00 87.12 188 PRO A N 1
ATOM 1459 C CA . PRO A 1 188 ? 20.250 -0.827 -25.486 1.00 87.12 188 PRO A CA 1
ATOM 1460 C C . PRO A 1 188 ? 20.168 0.352 -26.465 1.00 87.12 188 PRO A C 1
ATOM 1462 O O . PRO A 1 188 ? 20.687 1.422 -26.152 1.00 87.12 188 PRO A O 1
ATOM 1465 N N . SER A 1 189 ? 19.526 0.194 -27.633 1.00 87.31 189 SER A N 1
ATOM 1466 C CA . SER A 1 189 ? 19.388 1.285 -28.610 1.00 87.31 189 SER A CA 1
ATOM 1467 C C . SER A 1 189 ? 18.490 2.423 -28.100 1.00 87.31 189 SER A C 1
ATOM 1469 O O . SER A 1 189 ? 18.595 3.562 -28.556 1.00 87.31 189 SER A O 1
ATOM 1471 N N . ILE A 1 190 ? 17.662 2.148 -27.087 1.00 83.88 190 ILE A N 1
ATOM 1472 C CA . ILE A 1 190 ? 16.822 3.127 -26.396 1.00 83.88 190 ILE A CA 1
ATOM 1473 C C . ILE A 1 190 ? 17.608 3.701 -25.203 1.00 83.88 190 ILE A C 1
ATOM 1475 O O . ILE A 1 190 ? 17.408 3.287 -24.060 1.00 83.88 190 ILE A O 1
ATOM 1479 N N . SER A 1 191 ? 18.527 4.636 -25.467 1.00 70.81 191 SER A N 1
ATOM 1480 C CA . SER A 1 191 ? 19.532 5.081 -24.481 1.00 70.81 191 SER A CA 1
ATOM 1481 C C . SER A 1 191 ? 19.002 6.010 -23.377 1.00 70.81 191 SER A C 1
ATOM 1483 O O . SER A 1 191 ? 19.528 5.998 -22.266 1.00 70.81 191 SER A O 1
ATOM 1485 N N . THR A 1 192 ? 17.943 6.786 -23.633 1.00 66.56 192 THR A N 1
ATOM 1486 C CA . THR A 1 192 ? 17.305 7.668 -22.633 1.00 66.56 192 THR A CA 1
ATOM 1487 C C . THR A 1 192 ? 15.806 7.813 -22.899 1.00 66.56 192 THR A C 1
ATOM 1489 O O . THR A 1 192 ? 15.369 8.884 -23.328 1.00 66.56 192 THR A O 1
ATOM 1492 N N . PRO A 1 193 ? 15.010 6.750 -22.694 1.00 74.69 193 PRO A N 1
ATOM 1493 C CA . PRO A 1 193 ? 13.602 6.790 -23.039 1.00 74.69 193 PRO A CA 1
ATOM 1494 C C . PRO A 1 193 ? 12.903 7.891 -22.251 1.00 74.69 193 PRO A C 1
ATOM 1496 O O . PRO A 1 193 ? 12.975 7.897 -21.033 1.00 74.69 193 PRO A O 1
ATOM 1499 N N . THR A 1 194 ? 12.212 8.805 -22.917 1.00 84.19 194 THR A N 1
ATOM 1500 C CA . THR A 1 194 ? 11.108 9.557 -22.316 1.00 84.19 194 THR A CA 1
ATOM 1501 C C . THR A 1 194 ? 9.853 8.678 -22.319 1.00 84.19 194 THR A C 1
ATOM 1503 O O . THR A 1 194 ? 9.785 7.696 -23.062 1.00 84.19 194 THR A O 1
ATOM 1506 N N . ALA A 1 195 ? 8.830 9.010 -21.523 1.00 85.31 195 ALA A N 1
ATOM 1507 C CA . ALA A 1 195 ? 7.568 8.259 -21.559 1.00 85.31 195 ALA A CA 1
ATOM 1508 C C . ALA A 1 195 ? 6.985 8.134 -22.993 1.00 85.31 195 ALA A C 1
ATOM 1510 O O . ALA A 1 195 ? 6.652 7.017 -23.388 1.00 85.31 195 ALA A O 1
ATOM 1511 N N . PRO A 1 196 ? 6.986 9.190 -23.839 1.00 87.75 196 PRO A N 1
ATOM 1512 C CA . PRO A 1 196 ? 6.613 9.065 -25.252 1.00 87.75 196 PRO A CA 1
ATOM 1513 C C . PRO A 1 196 ? 7.448 8.062 -26.061 1.00 87.75 196 PRO A C 1
ATOM 1515 O O . PRO A 1 196 ? 6.906 7.371 -26.917 1.00 87.75 196 PRO A O 1
ATOM 1518 N N . GLN A 1 197 ? 8.754 7.942 -25.801 1.00 88.94 197 GLN A N 1
ATOM 1519 C CA . GLN A 1 197 ? 9.622 7.001 -26.524 1.00 88.94 197 GLN A CA 1
ATOM 1520 C C . GLN A 1 197 ? 9.368 5.540 -26.143 1.00 88.94 197 GLN A C 1
ATOM 1522 O O . GLN A 1 197 ? 9.659 4.646 -26.934 1.00 88.94 197 GLN A O 1
ATOM 1527 N N . LEU A 1 198 ? 8.818 5.293 -24.954 1.00 93.50 198 LEU A N 1
ATOM 1528 C CA . LEU A 1 198 ? 8.373 3.968 -24.524 1.00 93.50 198 LEU A CA 1
ATOM 1529 C C . LEU A 1 198 ? 6.978 3.613 -25.052 1.00 93.50 198 LEU A C 1
ATOM 1531 O O . LEU A 1 198 ? 6.586 2.451 -24.998 1.00 93.50 198 LEU A O 1
ATOM 1535 N N . ASN A 1 199 ? 6.226 4.586 -25.566 1.00 95.50 199 ASN A N 1
ATOM 1536 C CA . ASN A 1 199 ? 4.864 4.396 -26.046 1.00 95.50 199 ASN A CA 1
ATOM 1537 C C . ASN A 1 199 ? 4.830 3.944 -27.521 1.00 95.50 199 ASN A C 1
ATOM 1539 O O . ASN A 1 199 ? 4.353 4.666 -28.396 1.00 95.50 199 ASN A O 1
ATOM 1543 N N . ARG A 1 200 ? 5.391 2.764 -27.812 1.00 95.75 200 ARG A N 1
ATOM 1544 C CA . ARG A 1 200 ? 5.512 2.205 -29.171 1.00 95.75 200 ARG A CA 1
ATOM 1545 C C . ARG A 1 200 ? 5.193 0.714 -29.201 1.00 95.75 200 ARG A C 1
ATOM 1547 O O . ARG A 1 200 ? 5.479 0.007 -28.241 1.00 95.75 200 ARG A O 1
ATOM 1554 N N . THR A 1 201 ? 4.701 0.216 -30.335 1.00 96.94 201 THR A N 1
ATOM 1555 C CA . THR A 1 201 ? 4.201 -1.166 -30.495 1.00 96.94 201 THR A CA 1
ATOM 1556 C C . THR A 1 201 ? 5.255 -2.255 -30.319 1.00 96.94 201 THR A C 1
ATOM 1558 O O . THR A 1 201 ? 4.915 -3.407 -30.054 1.00 96.94 201 THR A O 1
ATOM 1561 N N . ASP A 1 202 ? 6.531 -1.916 -30.478 1.00 95.81 202 ASP A N 1
ATOM 1562 C CA . ASP A 1 202 ? 7.678 -2.801 -30.275 1.00 95.81 202 ASP A CA 1
ATOM 1563 C C . ASP A 1 202 ? 8.188 -2.823 -28.822 1.00 95.81 202 ASP A C 1
ATOM 1565 O O . ASP A 1 202 ? 8.971 -3.698 -28.452 1.00 95.81 202 ASP A O 1
ATOM 1569 N N . VAL A 1 203 ? 7.702 -1.919 -27.967 1.00 97.00 203 VAL A N 1
ATOM 1570 C CA . VAL A 1 203 ? 8.097 -1.809 -26.560 1.00 97.00 203 VAL A CA 1
ATOM 1571 C C . VAL A 1 203 ? 7.157 -2.630 -25.673 1.00 97.00 203 VAL A C 1
ATOM 1573 O O . VAL A 1 203 ? 5.948 -2.670 -25.879 1.00 97.00 203 VAL A O 1
ATOM 1576 N N . LYS A 1 204 ? 7.719 -3.273 -24.643 1.00 98.25 204 LYS A N 1
ATOM 1577 C CA . LYS A 1 204 ? 6.999 -4.054 -23.621 1.00 98.25 204 LYS A CA 1
ATOM 1578 C C . LYS A 1 204 ? 7.085 -3.355 -22.271 1.00 98.25 204 LYS A C 1
ATOM 1580 O O . LYS A 1 204 ? 8.198 -3.158 -21.782 1.00 98.25 204 LYS A O 1
ATOM 1585 N N . ILE A 1 205 ? 5.949 -3.026 -21.663 1.00 98.25 205 ILE A N 1
ATOM 1586 C CA . ILE A 1 205 ? 5.880 -2.327 -20.374 1.00 98.25 205 ILE A CA 1
ATOM 1587 C C . ILE A 1 205 ? 5.234 -3.227 -19.326 1.00 98.25 205 ILE A C 1
ATOM 1589 O O . ILE A 1 205 ? 4.064 -3.588 -19.440 1.00 98.25 205 ILE A O 1
ATOM 1593 N N . GLY A 1 206 ? 6.008 -3.591 -18.308 1.00 98.38 206 GLY A N 1
ATOM 1594 C CA . GLY A 1 206 ? 5.535 -4.343 -17.155 1.00 98.38 206 GLY A CA 1
ATOM 1595 C C . GLY A 1 206 ? 4.903 -3.453 -16.086 1.00 98.38 206 GLY A C 1
ATOM 1596 O O . GLY A 1 206 ? 5.310 -2.307 -15.899 1.00 98.38 206 GLY A O 1
ATOM 1597 N N . PHE A 1 207 ? 3.919 -3.976 -15.364 1.00 98.06 207 PHE A N 1
ATOM 1598 C CA . PHE A 1 207 ? 3.298 -3.295 -14.223 1.00 98.06 207 PHE A CA 1
ATOM 1599 C C . PHE A 1 207 ? 2.639 -4.303 -13.277 1.00 98.06 207 PHE A C 1
ATOM 1601 O O . PHE A 1 207 ? 2.251 -5.395 -13.700 1.00 98.06 207 PHE A O 1
ATOM 1608 N N . LEU A 1 208 ? 2.472 -3.929 -12.007 1.00 97.38 208 LEU A N 1
ATOM 1609 C CA . LEU A 1 208 ? 1.770 -4.754 -11.021 1.00 97.38 208 LEU A CA 1
ATOM 1610 C C . LEU A 1 208 ? 0.245 -4.570 -11.123 1.00 97.38 208 LEU A C 1
ATOM 1612 O O . LEU A 1 208 ? -0.262 -3.443 -11.067 1.00 97.38 208 LEU A O 1
ATOM 1616 N N . LYS A 1 209 ? -0.500 -5.676 -11.245 1.00 97.62 209 LYS A N 1
ATOM 1617 C CA . LYS A 1 209 ? -1.971 -5.678 -11.346 1.00 97.62 209 LYS A CA 1
ATOM 1618 C C . LYS A 1 209 ? -2.639 -5.076 -10.107 1.00 97.62 209 LYS A C 1
ATOM 1620 O O . LYS A 1 209 ? -2.239 -5.322 -8.971 1.00 97.62 209 LYS A O 1
ATOM 1625 N N . GLY A 1 210 ? -3.717 -4.321 -10.321 1.00 96.06 210 GLY A N 1
ATOM 1626 C CA . GLY A 1 210 ? -4.535 -3.759 -9.236 1.00 96.06 210 GLY A CA 1
ATOM 1627 C C . GLY A 1 210 ? -3.904 -2.573 -8.492 1.00 96.06 210 GLY A C 1
ATOM 1628 O O . GLY A 1 210 ? -4.496 -2.061 -7.538 1.00 96.06 210 GLY A O 1
ATOM 1629 N N . THR A 1 211 ? -2.730 -2.103 -8.918 1.00 96.88 211 THR A N 1
ATOM 1630 C CA . THR A 1 211 ? -2.126 -0.844 -8.455 1.00 96.88 211 THR A CA 1
ATOM 1631 C C . THR A 1 211 ? -2.665 0.352 -9.247 1.00 96.88 211 THR A C 1
ATOM 1633 O O . THR A 1 211 ? -3.353 0.184 -10.256 1.00 96.88 211 THR A O 1
ATOM 1636 N N . ILE A 1 212 ? -2.348 1.582 -8.822 1.00 95.88 212 ILE A N 1
ATOM 1637 C CA . ILE A 1 212 ? -2.678 2.778 -9.620 1.00 95.88 212 ILE A CA 1
ATOM 1638 C C . ILE A 1 212 ? -1.908 2.814 -10.946 1.00 95.88 212 ILE A C 1
ATOM 1640 O O . ILE A 1 212 ? -2.399 3.378 -11.923 1.00 95.88 212 ILE A O 1
ATOM 1644 N N . TYR A 1 213 ? -0.753 2.146 -11.012 1.00 96.31 213 TYR A N 1
ATOM 1645 C CA . TYR A 1 213 ? 0.085 2.111 -12.205 1.00 96.31 213 TYR A CA 1
ATOM 1646 C C . TYR A 1 213 ? -0.571 1.381 -13.363 1.00 96.31 213 TYR A C 1
ATOM 1648 O O . TYR A 1 213 ? -0.269 1.702 -14.503 1.00 96.31 213 TYR A O 1
ATOM 1656 N N . GLN A 1 214 ? -1.495 0.452 -13.098 1.00 96.12 214 GLN A N 1
ATOM 1657 C CA . GLN A 1 214 ? -2.275 -0.192 -14.152 1.00 96.12 214 GLN A CA 1
ATOM 1658 C C . GLN A 1 214 ? -3.011 0.845 -15.011 1.00 96.12 214 GLN A C 1
ATOM 1660 O O . GLN A 1 214 ? -2.919 0.803 -16.236 1.00 96.12 214 GLN A O 1
ATOM 1665 N N . ASN A 1 215 ? -3.685 1.809 -14.380 1.00 94.19 215 ASN A N 1
ATOM 1666 C CA . ASN A 1 215 ? -4.348 2.885 -15.111 1.00 94.19 215 ASN A CA 1
ATOM 1667 C C . ASN A 1 215 ? -3.320 3.794 -15.802 1.00 94.19 215 ASN A C 1
ATOM 1669 O O . ASN A 1 215 ? -3.497 4.177 -16.956 1.00 94.19 215 ASN A O 1
ATOM 1673 N N . THR A 1 216 ? -2.206 4.096 -15.129 1.00 93.12 216 THR A N 1
ATOM 1674 C CA . THR A 1 216 ? -1.120 4.897 -15.708 1.00 93.12 216 THR A CA 1
ATOM 1675 C C . THR A 1 216 ? -0.555 4.268 -16.983 1.00 93.12 216 THR A C 1
ATOM 1677 O O . THR A 1 216 ? -0.392 4.967 -17.979 1.00 93.12 216 THR A O 1
ATOM 1680 N N . VAL A 1 217 ? -0.302 2.955 -17.006 1.00 96.25 217 VAL A N 1
ATOM 1681 C CA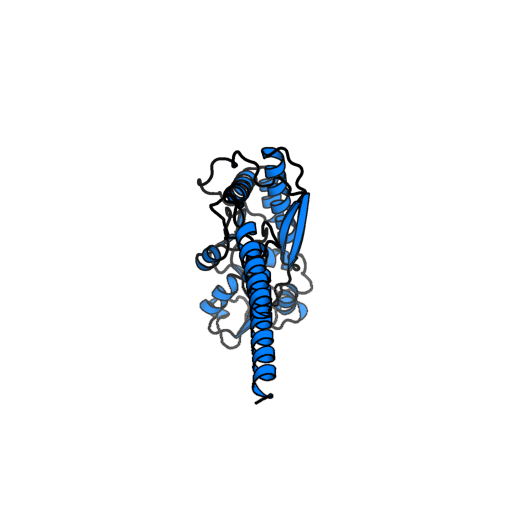 . VAL A 1 217 ? 0.239 2.290 -18.200 1.00 96.25 217 VAL A CA 1
ATOM 1682 C C . VAL A 1 217 ? -0.775 2.183 -19.328 1.00 96.25 217 VAL A C 1
ATOM 1684 O O . VAL A 1 217 ? -0.427 2.404 -20.483 1.00 96.25 217 VAL A O 1
ATOM 1687 N N . GLN A 1 218 ? -2.039 1.919 -18.995 1.00 96.12 218 GLN A N 1
ATOM 1688 C CA . GLN A 1 218 ? -3.123 1.833 -19.974 1.00 96.12 218 GLN A CA 1
ATOM 1689 C C . GLN A 1 218 ? -3.405 3.178 -20.651 1.00 96.12 218 GLN A C 1
ATOM 1691 O O . GLN A 1 218 ? -3.807 3.206 -21.811 1.00 96.12 218 GLN A O 1
ATOM 1696 N N . THR A 1 219 ? -3.177 4.285 -19.945 1.00 93.94 219 THR A N 1
ATOM 1697 C CA . THR A 1 219 ? -3.431 5.638 -20.456 1.00 93.94 219 THR A CA 1
ATOM 1698 C C . THR A 1 219 ? -2.212 6.241 -21.150 1.00 93.94 219 THR A C 1
ATOM 1700 O O . THR A 1 219 ? -2.337 6.744 -22.264 1.00 93.94 219 THR A O 1
ATOM 1703 N N . GLN A 1 220 ? -1.031 6.181 -20.530 1.00 94.19 220 GLN A N 1
ATOM 1704 C CA . GLN A 1 220 ? 0.165 6.880 -21.018 1.00 94.19 220 GLN A CA 1
ATOM 1705 C C . GLN A 1 220 ? 1.039 6.041 -21.963 1.00 94.19 220 GLN A C 1
ATOM 1707 O O . GLN A 1 220 ? 1.814 6.606 -22.732 1.00 94.19 220 GLN A O 1
ATOM 1712 N N . PHE A 1 221 ? 0.910 4.711 -21.931 1.00 95.88 221 PHE A N 1
ATOM 1713 C CA . PHE A 1 221 ? 1.709 3.776 -22.734 1.00 95.88 221 PHE A CA 1
ATOM 1714 C C . PHE A 1 221 ? 0.814 2.879 -23.607 1.00 95.88 221 PHE A C 1
ATOM 1716 O O . PHE A 1 221 ? 1.115 1.709 -23.833 1.00 95.88 221 PHE A O 1
ATOM 1723 N N . SER A 1 222 ? -0.307 3.421 -24.091 1.00 96.69 222 SER A N 1
ATOM 1724 C CA . SER A 1 222 ? -1.343 2.696 -24.843 1.00 96.69 222 SER A CA 1
ATOM 1725 C C . SER A 1 222 ? -0.880 2.092 -26.176 1.00 96.69 222 SER A C 1
ATOM 1727 O O . SER A 1 222 ? -1.494 1.152 -26.673 1.00 96.69 222 SER A O 1
ATOM 1729 N N . GLY A 1 223 ? 0.200 2.612 -26.754 1.00 96.88 223 GLY A N 1
ATOM 1730 C CA . GLY A 1 223 ? 0.868 2.071 -27.932 1.00 96.88 223 GLY A CA 1
ATOM 1731 C C . GLY A 1 223 ? 1.843 0.936 -27.623 1.00 96.88 223 GLY A C 1
ATOM 1732 O O . GLY A 1 223 ? 2.256 0.258 -28.556 1.00 96.88 223 GLY A O 1
ATOM 1733 N N . ALA A 1 224 ? 2.215 0.712 -26.359 1.00 98.00 224 ALA A N 1
ATOM 1734 C CA . ALA A 1 224 ? 3.122 -0.358 -25.950 1.00 98.00 224 ALA A CA 1
ATOM 1735 C C . ALA A 1 224 ? 2.403 -1.688 -25.682 1.00 98.00 224 ALA A C 1
ATOM 1737 O O . ALA A 1 224 ? 1.209 -1.749 -25.397 1.00 98.00 224 ALA A O 1
ATOM 1738 N N . GLN A 1 225 ? 3.160 -2.784 -25.715 1.00 98.31 225 GLN A N 1
ATOM 1739 C CA . GLN A 1 225 ? 2.700 -4.093 -25.258 1.00 98.31 225 GLN A CA 1
ATOM 1740 C C . GLN A 1 225 ? 2.712 -4.130 -23.725 1.00 98.31 225 GLN A C 1
ATOM 1742 O O . GLN A 1 225 ? 3.769 -4.187 -23.095 1.00 98.31 225 GLN A O 1
ATOM 1747 N N . LEU A 1 226 ? 1.533 -4.096 -23.112 1.00 98.38 226 LEU A N 1
ATOM 1748 C CA . LEU A 1 226 ? 1.391 -4.073 -21.659 1.00 98.38 226 LEU A CA 1
ATOM 1749 C C . LEU A 1 226 ? 1.462 -5.496 -21.079 1.00 98.38 226 LEU A C 1
ATOM 1751 O O . LEU A 1 226 ? 0.689 -6.370 -21.468 1.00 98.38 226 LEU A O 1
ATOM 1755 N N . VAL A 1 227 ? 2.377 -5.728 -20.135 1.00 98.44 227 VAL A N 1
ATOM 1756 C CA . VAL A 1 227 ? 2.633 -7.037 -19.513 1.00 98.44 227 VAL A CA 1
ATOM 1757 C C . VAL A 1 227 ? 2.243 -6.982 -18.032 1.00 98.44 227 VAL A C 1
ATOM 1759 O O . VAL A 1 227 ? 2.979 -6.420 -17.221 1.00 98.44 227 VAL A O 1
ATOM 1762 N N . PRO A 1 228 ? 1.080 -7.528 -17.645 1.00 97.88 228 PRO A N 1
ATOM 1763 C CA . PRO A 1 228 ? 0.606 -7.415 -16.276 1.00 97.88 228 PRO A CA 1
ATOM 1764 C C . PRO A 1 228 ? 1.195 -8.521 -15.383 1.00 97.88 228 PRO A C 1
ATOM 1766 O O . PRO A 1 228 ? 1.072 -9.705 -15.698 1.00 97.88 228 PRO A O 1
ATOM 1769 N N . PHE A 1 229 ? 1.753 -8.153 -14.230 1.00 97.25 229 PHE A N 1
ATOM 1770 C CA . PHE A 1 229 ? 2.326 -9.079 -13.244 1.00 97.25 229 PHE A CA 1
ATOM 1771 C C . PHE A 1 229 ? 1.428 -9.230 -12.012 1.00 97.25 229 PHE A C 1
ATOM 1773 O O . PHE A 1 229 ? 0.700 -8.305 -11.649 1.00 97.25 229 PHE A O 1
ATOM 1780 N N . GLY A 1 230 ? 1.447 -10.420 -11.406 1.00 94.31 230 GLY A N 1
ATOM 1781 C CA . GLY A 1 230 ? 0.670 -10.743 -10.205 1.00 94.31 230 GLY A CA 1
ATOM 1782 C C . GLY A 1 230 ? 1.400 -10.477 -8.889 1.00 94.31 230 GLY A C 1
ATOM 1783 O O . GLY A 1 230 ? 0.741 -10.439 -7.861 1.00 94.31 230 GLY A O 1
ATOM 1784 N N . ASP A 1 231 ? 2.718 -10.285 -8.933 1.00 93.06 231 ASP A N 1
ATOM 1785 C CA . ASP A 1 231 ? 3.602 -10.123 -7.777 1.00 93.06 231 ASP A CA 1
ATOM 1786 C C . ASP A 1 231 ? 4.853 -9.310 -8.171 1.00 93.06 231 ASP A C 1
ATOM 1788 O O . ASP A 1 231 ? 5.250 -9.264 -9.346 1.00 93.06 231 ASP A O 1
ATOM 1792 N N . TYR A 1 232 ? 5.467 -8.649 -7.191 1.00 93.25 232 TYR A N 1
ATOM 1793 C CA . TYR A 1 232 ? 6.693 -7.867 -7.320 1.00 93.25 232 TYR A CA 1
ATOM 1794 C C . TYR A 1 232 ? 7.887 -8.741 -7.706 1.00 93.25 232 TYR A C 1
ATOM 1796 O O . TYR A 1 232 ? 8.714 -8.309 -8.506 1.00 93.25 232 TYR A O 1
ATOM 1804 N N . THR A 1 233 ? 7.977 -9.978 -7.205 1.00 93.69 233 THR A N 1
ATOM 1805 C CA . THR A 1 233 ? 9.103 -10.883 -7.511 1.00 93.69 233 THR A CA 1
ATOM 1806 C C . THR A 1 233 ? 9.234 -11.110 -9.018 1.00 93.69 233 THR A C 1
ATOM 1808 O O . THR A 1 233 ? 10.304 -10.914 -9.600 1.00 93.69 233 THR A O 1
ATOM 1811 N N . SER A 1 234 ? 8.131 -11.454 -9.676 1.00 95.44 234 SER A N 1
ATOM 1812 C CA . SER A 1 234 ? 8.055 -11.674 -11.118 1.00 95.44 234 SER A CA 1
ATOM 1813 C C . SER A 1 234 ? 8.240 -10.375 -11.903 1.00 95.44 234 SER A C 1
ATOM 1815 O O . SER A 1 234 ? 8.910 -10.380 -12.939 1.00 95.44 234 SER A O 1
ATOM 1817 N N . LEU A 1 235 ? 7.695 -9.257 -11.406 1.00 96.62 235 LEU A N 1
ATOM 1818 C CA . LEU A 1 235 ? 7.865 -7.932 -12.012 1.00 96.62 235 LEU A CA 1
ATOM 1819 C C . LEU A 1 235 ? 9.344 -7.509 -12.041 1.00 96.62 235 LEU A C 1
ATOM 1821 O O . LEU A 1 235 ? 9.854 -7.106 -13.087 1.00 96.62 235 LEU A O 1
ATOM 1825 N N . TYR A 1 236 ? 10.051 -7.639 -10.917 1.00 95.94 236 TYR A N 1
ATOM 1826 C CA . TYR A 1 236 ? 11.475 -7.326 -10.822 1.00 95.94 236 TYR A CA 1
ATOM 1827 C C . TYR A 1 236 ? 12.330 -8.323 -11.608 1.00 95.94 236 TYR A C 1
ATOM 1829 O O . TYR A 1 236 ? 13.237 -7.919 -12.333 1.00 95.94 236 TYR A O 1
ATOM 1837 N N . ALA A 1 237 ? 12.008 -9.618 -11.577 1.00 95.81 237 ALA A N 1
ATOM 1838 C CA . ALA A 1 237 ? 12.710 -10.597 -12.403 1.00 95.81 237 ALA A CA 1
ATOM 1839 C C . ALA A 1 237 ? 12.612 -10.260 -13.903 1.00 95.81 237 ALA A C 1
ATOM 1841 O O . ALA A 1 237 ? 13.580 -10.453 -14.637 1.00 95.81 237 ALA A O 1
ATOM 1842 N N . ALA A 1 238 ? 11.486 -9.708 -14.364 1.00 97.19 238 ALA A N 1
ATOM 1843 C CA . ALA A 1 238 ? 11.291 -9.325 -15.760 1.00 97.19 238 ALA A CA 1
ATOM 1844 C C . ALA A 1 238 ? 12.174 -8.153 -16.222 1.00 97.19 238 ALA A C 1
ATOM 1846 O O . ALA A 1 238 ? 12.451 -8.053 -17.418 1.00 97.19 238 ALA A O 1
ATOM 1847 N N . VAL A 1 239 ? 12.629 -7.277 -15.319 1.00 95.81 239 VAL A N 1
ATOM 1848 C CA . VAL A 1 239 ? 13.477 -6.121 -15.667 1.00 95.81 239 VAL A CA 1
ATOM 1849 C C . VAL A 1 239 ? 14.971 -6.387 -15.448 1.00 95.81 239 VAL A C 1
ATOM 1851 O O . VAL A 1 239 ? 15.782 -5.824 -16.179 1.00 95.81 239 VAL A O 1
ATOM 1854 N N . SER A 1 240 ? 15.334 -7.259 -14.496 1.00 94.88 240 SER A N 1
ATOM 1855 C CA . SER A 1 240 ? 16.733 -7.512 -14.117 1.00 94.88 240 SER A CA 1
ATOM 1856 C C . SER A 1 240 ? 17.258 -8.874 -14.575 1.00 94.88 240 SER A C 1
ATOM 1858 O O . SER A 1 240 ? 18.268 -8.955 -15.261 1.00 94.88 240 SER A O 1
ATOM 1860 N N . THR A 1 241 ? 16.583 -9.963 -14.201 1.00 92.88 241 THR A N 1
ATOM 1861 C CA . THR A 1 241 ? 17.168 -11.315 -14.273 1.00 92.88 241 THR A CA 1
ATOM 1862 C C . THR A 1 241 ? 16.799 -12.029 -15.566 1.00 92.88 241 THR A C 1
ATOM 1864 O O . THR A 1 241 ? 17.660 -12.562 -16.256 1.00 92.88 241 THR A O 1
ATOM 1867 N N . ASN A 1 242 ? 15.514 -12.013 -15.913 1.00 93.94 242 ASN A N 1
ATOM 1868 C CA . ASN A 1 242 ? 14.983 -12.648 -17.117 1.00 93.94 242 ASN A CA 1
ATOM 1869 C C . ASN A 1 242 ? 14.928 -11.675 -18.300 1.00 93.94 242 ASN A C 1
ATOM 1871 O O . ASN A 1 242 ? 14.821 -12.117 -19.439 1.00 93.94 242 ASN A O 1
ATOM 1875 N N . VAL A 1 243 ? 14.965 -10.365 -18.018 1.00 94.44 243 VAL A N 1
ATOM 1876 C CA . VAL A 1 243 ? 14.996 -9.270 -19.002 1.00 94.44 243 VAL A CA 1
ATOM 1877 C C . VAL A 1 243 ? 13.950 -9.479 -20.113 1.00 94.44 243 VAL A C 1
ATOM 1879 O O . VAL A 1 243 ? 14.265 -9.562 -21.292 1.00 94.44 243 VAL A O 1
ATOM 1882 N N . THR A 1 244 ? 12.675 -9.614 -19.743 1.00 97.50 244 THR A N 1
ATOM 1883 C CA . THR A 1 244 ? 11.566 -9.921 -20.671 1.00 97.50 244 THR A CA 1
ATOM 1884 C C . THR A 1 244 ? 10.713 -8.708 -21.041 1.00 97.50 244 THR A C 1
ATOM 1886 O O . THR A 1 244 ? 9.919 -8.776 -21.986 1.00 97.50 244 THR A O 1
ATOM 1889 N N . VAL A 1 245 ? 10.877 -7.588 -20.331 1.00 97.75 245 VAL A N 1
ATOM 1890 C CA . VAL A 1 245 ? 10.206 -6.309 -20.609 1.00 97.75 245 VAL A CA 1
ATOM 1891 C C . VAL A 1 245 ? 11.222 -5.205 -20.847 1.00 97.75 245 VAL A C 1
ATOM 1893 O O . VAL A 1 245 ? 12.359 -5.288 -20.387 1.00 97.75 245 VAL A O 1
ATOM 1896 N N . HIS A 1 246 ? 10.817 -4.155 -21.559 1.00 96.75 246 HIS A N 1
ATOM 1897 C CA . HIS A 1 246 ? 11.666 -2.993 -21.788 1.00 96.75 246 HIS A CA 1
ATOM 1898 C C . HIS A 1 246 ? 11.704 -2.102 -20.546 1.00 96.75 246 HIS A C 1
ATOM 1900 O O . HIS A 1 246 ? 12.769 -1.700 -20.091 1.00 96.75 246 HIS A O 1
ATOM 1906 N N . ALA A 1 247 ? 10.561 -1.819 -19.943 1.00 97.19 247 ALA A N 1
ATOM 1907 C CA . ALA A 1 247 ? 10.528 -1.108 -18.677 1.00 97.19 247 ALA A CA 1
ATOM 1908 C C . ALA A 1 247 ? 9.441 -1.682 -17.782 1.00 97.19 247 ALA A C 1
ATOM 1910 O O . ALA A 1 247 ? 8.509 -2.320 -18.271 1.00 97.19 247 ALA A O 1
ATOM 1911 N N . ILE A 1 248 ? 9.558 -1.434 -16.484 1.00 97.88 248 ILE A N 1
ATOM 1912 C CA . ILE A 1 248 ? 8.454 -1.603 -15.543 1.00 97.88 248 ILE A CA 1
ATOM 1913 C C . ILE A 1 248 ? 8.022 -0.244 -15.006 1.00 97.88 248 ILE A C 1
ATOM 1915 O O . ILE A 1 248 ? 8.862 0.642 -14.869 1.00 97.88 248 ILE A O 1
ATOM 1919 N N . VAL A 1 249 ? 6.734 -0.076 -14.713 1.00 97.88 249 VAL A N 1
ATOM 1920 C CA . VAL A 1 249 ? 6.159 1.139 -14.116 1.00 97.88 249 VAL A CA 1
ATOM 1921 C C . VAL A 1 249 ? 5.712 0.845 -12.687 1.00 97.88 249 VAL A C 1
ATOM 1923 O O . VAL A 1 249 ? 5.026 -0.150 -12.451 1.00 97.88 249 VAL A O 1
ATOM 1926 N N . GLY A 1 250 ? 6.110 1.702 -11.746 1.00 97.00 250 GLY A N 1
ATOM 1927 C CA . GLY A 1 250 ? 5.920 1.472 -10.317 1.00 97.00 250 GLY A CA 1
ATOM 1928 C C . GLY A 1 250 ? 6.343 2.649 -9.437 1.00 97.00 250 GLY A C 1
ATOM 1929 O O . GLY A 1 250 ? 6.370 3.801 -9.883 1.00 97.00 250 GLY A O 1
ATOM 1930 N N . ASP A 1 251 ? 6.654 2.347 -8.178 1.00 96.62 251 ASP A N 1
ATOM 1931 C CA . ASP A 1 251 ? 7.018 3.321 -7.152 1.00 96.62 251 ASP A CA 1
ATOM 1932 C C . ASP A 1 251 ? 8.500 3.724 -7.268 1.00 96.62 251 ASP A C 1
ATOM 1934 O O . ASP A 1 251 ? 9.400 2.885 -7.366 1.00 96.62 251 ASP A O 1
ATOM 1938 N N . THR A 1 252 ? 8.783 5.030 -7.249 1.00 96.25 252 THR A N 1
ATOM 1939 C CA . THR A 1 252 ? 10.160 5.544 -7.349 1.00 96.25 252 THR A CA 1
ATOM 1940 C C . THR A 1 252 ? 11.055 5.081 -6.199 1.00 96.25 252 THR A C 1
ATOM 1942 O O . THR A 1 252 ? 12.245 4.838 -6.417 1.00 96.25 252 THR A O 1
ATOM 1945 N N . ILE A 1 253 ? 10.524 5.007 -4.979 1.00 96.31 253 ILE A N 1
ATOM 1946 C CA . ILE A 1 253 ? 11.278 4.638 -3.777 1.00 96.31 253 ILE A CA 1
ATOM 1947 C C . ILE A 1 253 ? 11.666 3.166 -3.872 1.00 96.31 253 ILE A C 1
ATOM 1949 O O . ILE A 1 253 ? 12.845 2.841 -3.715 1.00 96.31 253 ILE A O 1
ATOM 1953 N N . GLU A 1 254 ? 10.716 2.302 -4.240 1.00 95.06 254 GLU A N 1
ATOM 1954 C CA . GLU A 1 254 ? 10.984 0.877 -4.453 1.00 95.06 254 GLU A CA 1
ATOM 1955 C C . GLU A 1 254 ? 12.034 0.664 -5.539 1.00 95.06 254 GLU A C 1
ATOM 1957 O O . GLU A 1 254 ? 13.003 -0.061 -5.330 1.00 95.06 254 GLU A O 1
ATOM 1962 N N . PHE A 1 255 ? 11.904 1.342 -6.682 1.00 96.19 255 PHE A N 1
ATOM 1963 C CA . PHE A 1 255 ? 12.842 1.162 -7.787 1.00 96.19 255 PHE A CA 1
ATOM 1964 C C . PHE A 1 255 ? 14.254 1.639 -7.448 1.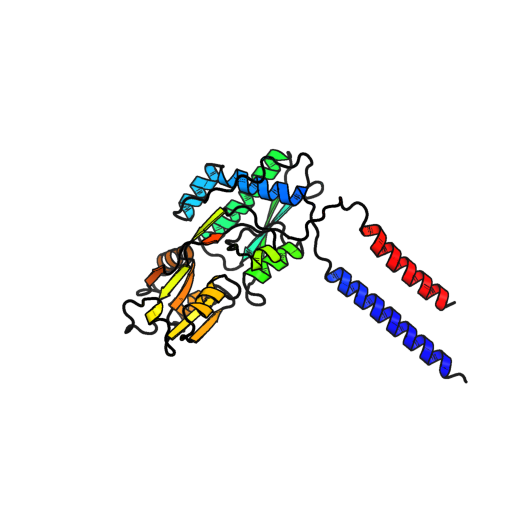00 96.19 255 PHE A C 1
ATOM 1966 O O . PHE A 1 255 ? 15.230 0.956 -7.763 1.00 96.19 255 PHE A O 1
ATOM 1973 N N . LYS A 1 256 ? 14.394 2.791 -6.782 1.00 95.25 256 LYS A N 1
ATOM 1974 C CA . LYS A 1 256 ? 15.707 3.276 -6.328 1.00 95.25 256 LYS A CA 1
ATOM 1975 C C . LYS A 1 256 ? 16.345 2.304 -5.343 1.00 95.25 256 LYS A C 1
ATOM 1977 O O . LYS A 1 256 ? 17.543 2.033 -5.438 1.00 95.25 256 LYS A O 1
ATOM 1982 N N . GLN A 1 257 ? 15.552 1.769 -4.422 1.00 94.44 257 GLN A N 1
ATOM 1983 C CA . GLN A 1 257 ? 16.046 0.824 -3.438 1.00 94.44 257 GLN A CA 1
ATOM 1984 C C . GLN A 1 257 ? 16.406 -0.527 -4.065 1.00 94.44 257 GLN A C 1
ATOM 1986 O O . GLN A 1 257 ? 17.460 -1.082 -3.756 1.00 94.44 257 GLN A O 1
ATOM 1991 N N . PHE A 1 258 ? 15.595 -1.021 -4.998 1.00 94.62 258 PHE A N 1
ATOM 1992 C CA . PHE A 1 258 ? 15.889 -2.222 -5.770 1.00 94.62 258 PHE A CA 1
ATOM 1993 C C . PHE A 1 258 ? 17.219 -2.091 -6.520 1.00 94.62 258 PHE A C 1
ATOM 1995 O O . PHE A 1 258 ? 18.070 -2.969 -6.397 1.00 94.62 258 PHE A O 1
ATOM 2002 N N . LEU A 1 259 ? 17.457 -0.974 -7.222 1.00 94.00 259 LEU A N 1
ATOM 2003 C CA . LEU A 1 259 ? 18.736 -0.737 -7.905 1.00 94.00 259 LEU A CA 1
ATOM 2004 C C . LEU A 1 259 ? 19.927 -0.712 -6.945 1.00 94.00 259 LEU A C 1
ATOM 2006 O O . LEU A 1 259 ? 20.986 -1.249 -7.267 1.00 94.00 259 LEU A O 1
ATOM 2010 N N . LYS A 1 260 ? 19.758 -0.114 -5.761 1.00 93.56 260 LYS A N 1
ATOM 2011 C CA . LYS A 1 260 ? 20.799 -0.080 -4.727 1.00 93.56 260 LYS A CA 1
ATOM 2012 C C . LYS A 1 260 ? 21.166 -1.485 -4.237 1.00 93.56 260 LYS A C 1
ATOM 2014 O O . LYS A 1 260 ? 22.332 -1.732 -3.944 1.00 93.56 260 LYS A O 1
ATOM 2019 N N . LEU A 1 261 ? 20.188 -2.387 -4.142 1.00 92.38 261 LEU A N 1
ATOM 2020 C CA . LEU A 1 261 ? 20.380 -3.756 -3.653 1.00 92.38 261 LEU A CA 1
ATOM 2021 C C . LEU A 1 261 ? 20.751 -4.762 -4.755 1.00 92.38 261 LEU A C 1
ATOM 2023 O O . LEU A 1 261 ? 21.316 -5.806 -4.444 1.00 92.38 261 LEU A O 1
ATOM 2027 N N . ASN A 1 262 ? 20.456 -4.467 -6.025 1.00 92.62 262 ASN A N 1
ATOM 2028 C CA . ASN A 1 262 ? 20.600 -5.404 -7.142 1.00 92.62 262 ASN A CA 1
ATOM 2029 C C . ASN A 1 262 ? 21.501 -4.860 -8.264 1.00 92.62 262 ASN A C 1
ATOM 2031 O O . ASN A 1 262 ? 21.127 -4.789 -9.438 1.00 92.62 262 ASN A O 1
ATOM 2035 N N . THR A 1 263 ? 22.717 -4.462 -7.894 1.00 89.56 263 THR A N 1
ATOM 2036 C CA . THR A 1 263 ? 23.687 -3.836 -8.807 1.00 89.56 263 THR A CA 1
ATOM 2037 C C . THR A 1 263 ? 24.190 -4.782 -9.904 1.00 89.56 263 THR A C 1
ATOM 2039 O O . THR A 1 263 ? 24.525 -4.334 -11.003 1.00 89.56 263 THR A O 1
ATOM 2042 N N . THR A 1 264 ? 24.215 -6.091 -9.640 1.00 88.88 264 THR A N 1
ATOM 2043 C CA . THR A 1 264 ? 24.672 -7.117 -10.591 1.00 88.88 264 THR A CA 1
ATOM 2044 C C . THR A 1 264 ? 23.602 -7.482 -11.617 1.00 88.88 264 THR A C 1
ATOM 2046 O O . THR A 1 264 ? 23.920 -7.621 -12.793 1.00 88.88 264 THR A O 1
ATOM 2049 N N . GLY A 1 265 ? 22.335 -7.596 -11.205 1.00 86.56 265 GLY A N 1
ATOM 2050 C CA . GLY A 1 265 ? 21.221 -7.909 -12.105 1.00 86.56 265 GLY A CA 1
ATOM 2051 C C . GLY A 1 265 ? 20.732 -6.719 -12.934 1.00 86.56 265 GLY A C 1
ATOM 2052 O O . GLY A 1 265 ? 19.997 -6.910 -13.895 1.00 86.56 265 GLY A O 1
ATOM 2053 N N . CYS A 1 266 ? 21.114 -5.488 -12.577 1.00 88.19 266 CYS A N 1
ATOM 2054 C CA . CYS A 1 266 ? 20.567 -4.271 -13.183 1.00 88.19 266 CYS A CA 1
ATOM 2055 C C . CYS A 1 266 ? 21.641 -3.220 -13.529 1.00 88.19 266 CYS A C 1
ATOM 2057 O O . CYS A 1 266 ? 21.453 -2.027 -13.301 1.00 88.19 266 CYS A O 1
ATOM 2059 N N . THR A 1 267 ? 22.778 -3.635 -14.101 1.00 86.94 267 THR A N 1
ATOM 2060 C CA . THR A 1 267 ? 23.953 -2.756 -14.289 1.00 86.94 267 THR A CA 1
ATOM 2061 C C . THR A 1 267 ? 23.695 -1.492 -15.123 1.00 86.94 267 THR A C 1
ATOM 2063 O O . THR A 1 267 ? 24.260 -0.451 -14.804 1.00 86.94 267 THR A O 1
ATOM 2066 N N . ASN A 1 268 ? 22.826 -1.541 -16.143 1.00 89.50 268 ASN A N 1
ATOM 2067 C CA . ASN A 1 268 ? 22.453 -0.347 -16.932 1.00 89.50 268 ASN A CA 1
ATOM 2068 C C . ASN A 1 268 ? 20.979 0.038 -16.763 1.00 89.50 268 ASN A C 1
ATOM 2070 O O . ASN A 1 268 ? 20.422 0.781 -17.574 1.00 89.50 268 ASN A O 1
ATOM 2074 N N . CYS A 1 269 ? 20.340 -0.453 -15.702 1.00 93.06 269 CYS A N 1
ATOM 2075 C CA . CYS A 1 269 ? 18.985 -0.041 -15.406 1.00 93.06 269 CYS A CA 1
ATOM 2076 C C . CYS A 1 269 ? 18.959 1.412 -14.948 1.00 93.06 269 CYS A C 1
ATOM 2078 O O . CYS A 1 269 ? 19.816 1.873 -14.194 1.00 93.06 269 CYS A O 1
ATOM 2080 N N . THR A 1 270 ? 17.941 2.144 -15.387 1.00 93.62 270 THR A N 1
ATOM 2081 C CA . THR A 1 270 ? 17.755 3.542 -14.999 1.00 93.62 270 THR A CA 1
ATOM 2082 C C . THR A 1 270 ? 16.352 3.757 -14.473 1.00 93.62 270 THR A C 1
ATOM 2084 O O . THR A 1 270 ? 15.391 3.210 -15.010 1.00 93.62 270 THR A O 1
ATOM 2087 N N . VAL A 1 271 ? 16.242 4.565 -13.420 1.00 95.06 271 VAL A N 1
ATOM 2088 C CA . VAL A 1 271 ? 14.963 4.997 -12.850 1.00 95.06 271 VAL A CA 1
ATOM 2089 C C . VAL A 1 271 ? 14.708 6.439 -13.250 1.00 95.06 271 VAL A C 1
ATOM 2091 O O . VAL A 1 271 ? 15.598 7.299 -13.167 1.00 95.06 271 VAL A O 1
ATOM 2094 N N . ARG A 1 272 ? 13.487 6.703 -13.708 1.00 95.06 272 ARG A N 1
ATOM 2095 C CA . ARG A 1 272 ? 13.034 8.025 -14.133 1.00 95.06 272 ARG A CA 1
ATOM 2096 C C . ARG A 1 272 ? 11.611 8.254 -13.655 1.00 95.06 272 ARG A C 1
ATOM 2098 O O . ARG A 1 272 ? 10.727 7.439 -13.904 1.00 95.06 272 ARG A O 1
ATOM 2105 N N . LEU A 1 273 ? 11.413 9.379 -12.982 1.00 94.44 273 LEU A N 1
ATOM 2106 C CA . LEU A 1 273 ? 10.092 9.869 -12.610 1.00 94.44 273 LEU A CA 1
ATOM 2107 C C . LEU A 1 273 ? 9.388 10.352 -13.879 1.00 94.44 273 LEU A C 1
ATOM 2109 O O . LEU A 1 273 ? 10.044 10.884 -14.779 1.00 94.44 273 LEU A O 1
ATOM 2113 N N . PHE A 1 274 ? 8.073 10.175 -13.960 1.00 91.31 274 PHE A N 1
ATOM 2114 C CA . PHE A 1 274 ? 7.325 10.603 -15.150 1.00 91.31 274 PHE A CA 1
ATOM 2115 C C . PHE A 1 274 ? 5.919 11.142 -14.864 1.00 91.31 274 PHE A C 1
ATOM 2117 O O . PHE A 1 274 ? 5.189 11.453 -15.799 1.00 91.31 274 PHE A O 1
ATOM 2124 N N . SER A 1 275 ? 5.538 11.273 -13.595 1.00 89.19 275 SER A N 1
ATOM 2125 C CA . SER A 1 275 ? 4.255 11.841 -13.182 1.00 89.19 275 SER A CA 1
ATOM 2126 C C . SER A 1 275 ? 4.396 12.515 -11.820 1.00 89.19 275 SER A C 1
ATOM 2128 O O . SER A 1 275 ? 5.376 12.288 -11.103 1.00 89.19 275 SER A O 1
ATOM 2130 N N . ASP A 1 276 ? 3.394 13.315 -11.467 1.00 92.81 276 ASP A N 1
ATOM 2131 C CA . ASP A 1 276 ? 3.306 13.968 -10.167 1.00 92.81 276 ASP A CA 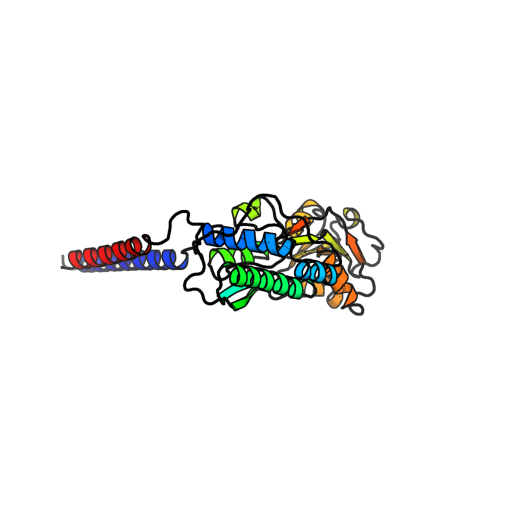1
ATOM 2132 C C . ASP A 1 276 ? 3.280 12.953 -9.014 1.00 92.81 276 ASP A C 1
ATOM 2134 O O . ASP A 1 276 ? 2.815 11.817 -9.191 1.00 92.81 276 ASP A O 1
ATOM 2138 N N . PRO A 1 277 ? 3.770 13.346 -7.823 1.00 94.19 277 PRO A N 1
ATOM 2139 C CA . PRO A 1 277 ? 3.630 12.540 -6.626 1.00 94.19 277 PRO A CA 1
ATOM 2140 C C . PRO A 1 277 ? 2.168 12.190 -6.321 1.00 94.19 277 PRO A C 1
ATOM 2142 O O . PRO A 1 277 ? 1.267 13.001 -6.527 1.00 94.19 277 PRO A O 1
ATOM 2145 N N . TYR A 1 278 ? 1.941 11.004 -5.766 1.00 94.81 278 TYR A N 1
ATOM 2146 C CA . TYR A 1 278 ? 0.659 10.600 -5.193 1.00 94.81 278 TYR A CA 1
ATOM 2147 C C . TYR A 1 278 ? 0.807 10.357 -3.698 1.00 94.81 278 TYR A C 1
ATOM 2149 O O . TYR A 1 278 ? 1.866 9.969 -3.201 1.00 94.81 278 TYR A O 1
ATOM 2157 N N . LEU A 1 279 ? -0.299 10.560 -2.992 1.00 95.81 279 LEU A N 1
ATOM 2158 C CA . LEU A 1 279 ? -0.418 10.249 -1.580 1.00 95.81 279 LEU A CA 1
ATOM 2159 C C . LEU A 1 279 ? -0.865 8.797 -1.397 1.00 95.81 279 LEU A C 1
ATOM 2161 O O . LEU A 1 279 ? -1.628 8.258 -2.206 1.00 95.81 279 LEU A O 1
ATOM 2165 N N . PHE A 1 280 ? -0.406 8.180 -0.317 1.00 97.19 280 PHE A N 1
ATOM 2166 C CA . PHE A 1 280 ? -0.883 6.876 0.114 1.00 97.19 280 PHE A CA 1
ATOM 2167 C C . PHE A 1 280 ? -1.116 6.840 1.622 1.00 97.19 280 PHE A C 1
ATOM 2169 O O . PHE A 1 280 ? -0.488 7.568 2.401 1.00 97.19 280 PHE A O 1
ATOM 2176 N N . GLY A 1 281 ? -2.025 5.964 2.028 1.00 96.94 281 GLY A N 1
ATOM 2177 C CA . GLY A 1 281 ? -2.467 5.840 3.405 1.00 96.94 281 GLY A CA 1
ATOM 2178 C C . GLY A 1 281 ? -2.852 4.414 3.757 1.00 96.94 281 GLY A C 1
ATOM 2179 O O . GLY A 1 281 ? -2.844 3.516 2.915 1.00 96.94 281 GLY A O 1
ATOM 2180 N N . THR A 1 282 ? -3.196 4.229 5.026 1.00 98.12 282 THR A N 1
ATOM 2181 C CA . THR A 1 282 ? -3.789 2.980 5.492 1.00 98.12 282 THR A CA 1
ATOM 2182 C C . THR A 1 282 ? -5.263 2.922 5.103 1.00 98.12 282 THR A C 1
ATOM 2184 O O . THR A 1 282 ? -5.899 3.960 4.879 1.00 98.12 282 THR A O 1
ATOM 2187 N N . ILE A 1 283 ? -5.810 1.707 5.044 1.00 98.38 283 ILE A N 1
ATOM 2188 C CA . ILE A 1 283 ? -7.250 1.503 4.866 1.00 98.38 283 ILE A CA 1
ATOM 2189 C C . ILE A 1 283 ? -7.835 0.585 5.939 1.00 98.38 283 ILE A C 1
ATOM 2191 O O . ILE A 1 283 ? -7.176 -0.337 6.425 1.00 98.38 283 ILE A O 1
ATOM 2195 N N . THR A 1 284 ? -9.109 0.802 6.246 1.00 98.25 284 THR A N 1
ATOM 2196 C CA . THR A 1 284 ? -9.966 -0.082 7.044 1.00 98.25 284 THR A CA 1
ATOM 2197 C C . THR A 1 284 ? -11.241 -0.424 6.264 1.00 98.25 284 THR A C 1
ATOM 2199 O O . THR A 1 284 ? -11.463 0.042 5.140 1.00 98.25 284 THR A O 1
ATOM 2202 N N . THR A 1 285 ? -12.091 -1.280 6.835 1.00 97.50 285 THR A N 1
ATOM 2203 C CA . THR A 1 285 ? -13.385 -1.631 6.234 1.00 97.50 285 THR A CA 1
ATOM 2204 C C . THR A 1 285 ? -14.287 -0.404 6.087 1.00 97.50 285 THR A C 1
ATOM 2206 O O . THR A 1 285 ? -14.343 0.451 6.970 1.00 97.50 285 THR A O 1
ATOM 2209 N N . ARG A 1 286 ? -15.042 -0.334 4.983 1.00 95.62 286 ARG A N 1
ATOM 2210 C CA . ARG A 1 286 ? -16.091 0.689 4.798 1.00 95.62 286 ARG A CA 1
ATOM 2211 C C . ARG A 1 286 ? -17.436 0.270 5.397 1.00 95.62 286 ARG A C 1
ATOM 2213 O O . ARG A 1 286 ? -18.379 1.060 5.431 1.00 95.62 2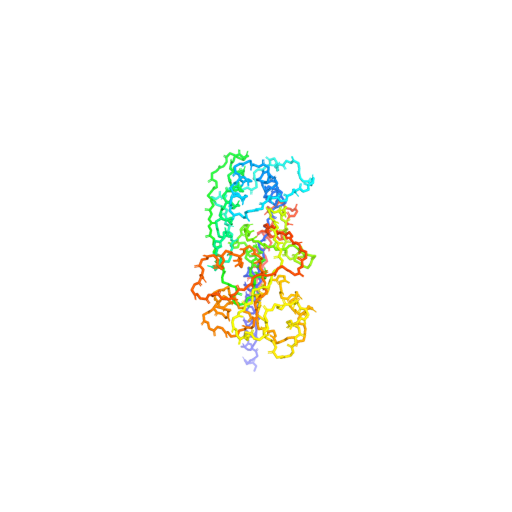86 ARG A O 1
ATOM 2220 N N . ASN A 1 287 ? -17.532 -0.962 5.892 1.00 95.31 287 ASN A N 1
ATOM 2221 C CA . ASN A 1 287 ? -18.729 -1.488 6.536 1.00 95.31 287 ASN A CA 1
ATOM 2222 C C . ASN A 1 287 ? -18.818 -0.959 7.969 1.00 95.31 287 ASN A C 1
ATOM 2224 O O . ASN A 1 287 ? -18.550 -1.662 8.942 1.00 95.31 287 ASN A O 1
ATOM 2228 N N . ILE A 1 288 ? -19.155 0.322 8.088 1.00 94.38 288 ILE A N 1
ATOM 2229 C CA . ILE A 1 288 ? -19.214 1.037 9.359 1.00 94.38 288 ILE A CA 1
ATOM 2230 C C . ILE A 1 288 ? -20.674 1.110 9.807 1.00 94.38 288 ILE A C 1
ATOM 2232 O O . ILE A 1 288 ? -21.508 1.818 9.237 1.00 94.38 288 ILE A O 1
ATOM 2236 N N . GLY A 1 289 ? -20.995 0.343 10.843 1.00 88.25 289 GLY A N 1
ATOM 2237 C CA . GLY A 1 289 ? -22.308 0.301 11.459 1.00 88.25 289 GLY A CA 1
ATOM 2238 C C . GLY A 1 289 ? -22.538 1.529 12.331 1.00 88.25 289 GLY A C 1
ATOM 2239 O O . GLY A 1 289 ? -21.811 1.773 13.293 1.00 88.25 289 GLY A O 1
ATOM 2240 N N . ARG A 1 290 ? -23.610 2.275 12.041 1.00 74.88 290 ARG A N 1
ATOM 2241 C CA . ARG A 1 290 ? -24.068 3.395 12.886 1.00 74.88 290 ARG A CA 1
ATOM 2242 C C . ARG A 1 290 ? -24.749 2.942 14.181 1.00 74.88 290 ARG A C 1
ATOM 2244 O O . ARG A 1 290 ? -24.990 3.761 15.060 1.00 74.88 290 ARG A O 1
ATOM 2251 N N . VAL A 1 291 ? -25.088 1.657 14.296 1.00 58.72 291 VAL A N 1
ATOM 2252 C CA . VAL A 1 291 ? -25.869 1.112 15.412 1.00 58.72 291 VAL A CA 1
ATOM 2253 C C . VAL A 1 291 ? -25.001 0.144 16.209 1.00 58.72 291 VAL A C 1
ATOM 2255 O O . VAL A 1 291 ? -24.453 -0.805 15.654 1.00 58.72 291 VAL A O 1
ATOM 2258 N N . SER A 1 292 ? -24.885 0.392 17.516 1.00 54.12 292 SER A N 1
ATOM 2259 C CA . SER A 1 292 ? -24.329 -0.550 18.495 1.00 54.12 292 SER A CA 1
ATOM 2260 C C . SER A 1 292 ? -24.928 -1.947 18.263 1.00 54.12 292 SER A C 1
ATOM 2262 O O . SER A 1 292 ? -26.149 -2.101 18.283 1.00 54.12 292 SER A O 1
ATOM 2264 N N . LEU A 1 293 ? -24.074 -2.946 18.011 1.00 51.69 293 LEU A N 1
ATOM 2265 C CA . LEU A 1 293 ? -24.381 -4.312 17.542 1.00 51.69 293 LEU A CA 1
ATOM 2266 C C . LEU A 1 293 ? -25.236 -5.183 18.495 1.00 51.69 293 LEU A C 1
ATOM 2268 O O . LEU A 1 293 ? -25.259 -6.404 18.370 1.00 51.69 293 LEU A O 1
ATOM 2272 N N . GLY A 1 294 ? -25.989 -4.599 19.426 1.00 52.00 294 GLY A N 1
ATOM 2273 C CA . GLY A 1 294 ? -26.783 -5.341 20.407 1.00 52.00 294 GLY A CA 1
ATOM 2274 C C . GLY A 1 294 ? -27.986 -6.124 19.857 1.00 52.00 294 GLY A C 1
ATOM 2275 O O . GLY A 1 294 ? -28.605 -6.844 20.631 1.00 52.00 294 GLY A O 1
ATOM 2276 N N . ILE A 1 295 ? -28.359 -5.996 18.572 1.00 52.84 295 ILE A N 1
ATOM 2277 C CA . ILE A 1 295 ? -29.675 -6.473 18.085 1.00 52.84 295 ILE A CA 1
ATOM 2278 C C . ILE A 1 295 ? -29.608 -7.469 16.900 1.00 52.84 295 ILE A C 1
ATOM 2280 O O . ILE A 1 295 ? -30.561 -8.222 16.699 1.00 52.84 295 ILE A O 1
ATOM 2284 N N . SER A 1 296 ? -28.514 -7.577 16.129 1.00 51.34 296 SER A N 1
ATOM 2285 C CA . SER A 1 296 ? -28.563 -8.335 14.854 1.00 51.34 296 SER A CA 1
ATOM 2286 C C . SER A 1 296 ? -28.488 -9.866 14.986 1.00 51.34 296 SER A C 1
ATOM 2288 O O . SER A 1 296 ? -29.092 -10.572 14.178 1.00 51.34 296 SER A O 1
ATOM 2290 N N . LEU A 1 297 ? -27.826 -10.409 16.017 1.00 53.56 297 LEU A N 1
ATOM 2291 C CA . LEU A 1 297 ? -27.683 -11.868 16.181 1.00 53.56 297 LEU A CA 1
ATOM 2292 C C . LEU A 1 297 ? -29.017 -12.584 16.462 1.00 53.56 297 LEU A C 1
ATOM 2294 O O . LEU A 1 297 ? -29.175 -13.753 16.111 1.00 53.56 297 LEU A O 1
ATOM 2298 N N . PHE A 1 298 ? -30.008 -11.885 17.023 1.00 55.72 298 PHE A N 1
ATOM 2299 C CA . PHE A 1 298 ? -31.317 -12.475 17.314 1.00 55.72 298 PHE A CA 1
ATOM 2300 C C . PHE A 1 298 ? -32.196 -12.665 16.069 1.00 55.72 298 PHE A C 1
ATOM 2302 O O . PHE A 1 298 ? -33.021 -13.578 16.043 1.00 55.72 298 PHE A O 1
ATOM 2309 N N . GLN A 1 299 ? -32.013 -11.867 15.011 1.00 55.47 299 GLN A N 1
ATOM 2310 C CA . GLN A 1 299 ? -32.848 -11.976 13.807 1.00 55.47 299 GLN A CA 1
ATOM 2311 C C . GLN A 1 299 ? -32.460 -13.173 12.921 1.00 55.47 299 GLN A C 1
ATOM 2313 O O . GLN A 1 299 ? -33.340 -13.848 12.378 1.00 55.47 299 GLN A O 1
ATOM 2318 N N . GLY A 1 300 ? -31.164 -13.488 12.816 1.00 60.62 300 GLY A N 1
ATOM 2319 C CA . GLY A 1 300 ? -30.681 -14.629 12.026 1.00 60.62 300 GLY A CA 1
ATOM 2320 C C . GLY A 1 300 ? -31.055 -15.982 12.638 1.00 60.62 300 GLY A C 1
ATOM 2321 O O . GLY A 1 300 ? -31.600 -16.851 11.961 1.00 60.62 300 GLY A O 1
ATOM 2322 N N . PHE A 1 301 ? -30.849 -16.150 13.948 1.00 66.00 301 PHE A N 1
ATOM 2323 C CA . PHE A 1 301 ? -31.247 -17.384 14.635 1.00 66.00 301 PHE A CA 1
ATOM 2324 C C . PHE A 1 301 ? -32.766 -17.545 14.713 1.00 66.00 301 PHE A C 1
ATOM 2326 O O . PHE A 1 301 ? -33.269 -18.654 14.539 1.00 66.00 301 PHE A O 1
ATOM 2333 N N . GLY A 1 302 ? -33.508 -16.450 14.913 1.00 68.19 302 GLY A N 1
ATOM 2334 C CA . GLY A 1 302 ? -34.969 -16.490 14.951 1.00 68.19 302 GLY A CA 1
ATOM 2335 C C . GLY A 1 302 ? -35.584 -16.993 13.642 1.00 68.19 302 GLY A C 1
ATOM 2336 O O . GLY A 1 302 ? -36.481 -17.833 13.667 1.00 68.19 302 GLY A O 1
ATOM 2337 N N . THR A 1 303 ? -35.069 -16.547 12.494 1.00 70.00 303 THR A N 1
ATOM 2338 C CA . THR A 1 303 ? -35.563 -16.977 11.173 1.00 70.00 303 THR A CA 1
ATOM 2339 C C . THR A 1 303 ? -35.181 -18.423 10.833 1.00 70.00 303 THR A C 1
ATOM 2341 O O . THR A 1 303 ? -36.006 -19.159 10.283 1.00 70.00 303 THR A O 1
ATOM 2344 N N . LEU A 1 304 ? -33.986 -18.880 11.223 1.00 72.62 304 LEU A N 1
ATOM 2345 C CA . LEU A 1 304 ? -33.574 -20.280 11.055 1.00 72.62 304 LEU A CA 1
ATOM 2346 C C . LEU A 1 304 ? -34.412 -21.234 11.924 1.00 72.62 304 LEU A C 1
ATOM 2348 O O . LEU A 1 304 ? -34.919 -22.243 11.441 1.00 72.62 304 LEU A O 1
ATOM 2352 N N . ILE A 1 305 ? -34.612 -20.902 13.201 1.00 79.19 305 ILE A N 1
ATOM 2353 C CA . ILE A 1 305 ? -35.426 -21.722 14.109 1.00 79.19 305 ILE A CA 1
ATOM 2354 C C . ILE A 1 305 ? -36.879 -21.762 13.625 1.00 79.19 305 ILE A C 1
ATOM 2356 O O . ILE A 1 305 ? -37.480 -22.834 13.584 1.00 79.19 305 ILE A O 1
ATOM 2360 N N . LEU A 1 306 ? -37.435 -20.625 13.193 1.00 79.56 306 LEU A N 1
ATOM 2361 C CA . LEU A 1 306 ? -38.803 -20.564 12.680 1.00 79.56 306 LEU A CA 1
ATOM 2362 C C . LEU A 1 306 ? -38.984 -21.406 11.408 1.00 79.56 306 LEU A C 1
ATOM 2364 O O . LEU A 1 306 ? -39.986 -22.103 11.277 1.00 79.56 306 LEU A O 1
ATOM 2368 N N . SER A 1 307 ? -38.019 -21.386 10.486 1.00 74.38 307 SER A N 1
ATOM 2369 C CA . SER A 1 307 ? -38.082 -22.186 9.253 1.00 74.38 307 SER A CA 1
ATOM 2370 C C . SER A 1 307 ? -37.944 -23.689 9.512 1.00 74.38 307 SER A C 1
ATOM 2372 O O . SER A 1 307 ? -38.671 -24.478 8.902 1.00 74.38 307 SER A O 1
ATOM 2374 N N . ILE A 1 308 ? -37.099 -24.099 10.464 1.00 79.19 308 ILE A N 1
ATOM 2375 C CA . ILE A 1 308 ? -37.027 -25.495 10.922 1.00 79.19 308 ILE A CA 1
ATOM 2376 C C . ILE A 1 308 ? -38.360 -25.917 11.555 1.00 79.19 308 ILE A C 1
ATOM 2378 O O . ILE A 1 308 ? -38.896 -26.967 11.204 1.00 79.19 308 ILE A O 1
ATOM 2382 N N . LEU A 1 309 ? -38.935 -25.090 12.433 1.00 81.25 309 LEU A N 1
ATOM 2383 C CA . LEU A 1 309 ? -40.217 -25.378 13.084 1.00 81.25 309 LEU A CA 1
ATOM 2384 C C . LEU A 1 309 ? -41.366 -25.496 12.075 1.00 81.25 309 LEU A C 1
ATOM 2386 O O . LEU A 1 309 ? -42.137 -26.449 12.145 1.00 81.25 309 LEU A O 1
ATOM 2390 N N . LEU A 1 310 ? -41.457 -24.586 11.102 1.00 78.44 310 LEU A N 1
ATOM 2391 C CA . LEU A 1 310 ? -42.465 -24.656 10.037 1.00 78.44 310 LEU A CA 1
ATOM 2392 C C . LEU A 1 310 ? -42.305 -25.917 9.177 1.00 78.44 310 LEU A C 1
ATOM 2394 O O . LEU A 1 310 ? -43.300 -26.532 8.801 1.00 78.44 310 LEU A O 1
ATOM 2398 N N . SER A 1 311 ? -41.064 -26.334 8.913 1.00 75.06 311 SER A N 1
ATOM 2399 C CA . SER A 1 311 ? -40.780 -27.566 8.168 1.00 75.06 311 SER A CA 1
ATOM 2400 C C . SER A 1 311 ? -41.199 -28.815 8.947 1.00 75.06 311 SER A C 1
ATOM 2402 O O . SER A 1 311 ? -41.753 -29.742 8.363 1.00 75.06 311 SER A O 1
ATOM 2404 N N . LEU A 1 312 ? -40.979 -28.828 10.267 1.00 77.31 312 LEU A N 1
ATOM 2405 C CA . LEU A 1 312 ? -41.410 -29.915 11.149 1.00 77.31 312 LEU A CA 1
ATOM 2406 C C . LEU A 1 312 ? -42.937 -29.999 11.250 1.00 77.31 312 LEU A C 1
ATOM 2408 O O . LEU A 1 312 ? -43.477 -31.096 11.179 1.00 77.31 312 LEU A O 1
ATOM 2412 N N . ILE A 1 313 ? -43.633 -28.859 11.344 1.00 80.69 313 ILE A N 1
ATOM 2413 C CA . ILE A 1 313 ? -45.105 -28.814 11.352 1.00 80.69 313 ILE A CA 1
ATOM 2414 C C . ILE A 1 313 ? -45.677 -29.371 10.045 1.00 80.69 313 ILE A C 1
ATOM 2416 O O . ILE A 1 313 ? -46.669 -30.084 10.075 1.00 80.69 313 ILE A O 1
ATOM 2420 N N . TYR A 1 314 ? -45.052 -29.086 8.900 1.00 75.06 314 TYR A N 1
ATOM 2421 C CA . TYR A 1 314 ? -45.519 -29.581 7.600 1.00 75.06 314 TYR A CA 1
ATOM 2422 C C . TYR A 1 314 ? -45.274 -31.090 7.386 1.00 75.06 314 TYR A C 1
ATOM 2424 O O . TYR A 1 314 ? -45.841 -31.688 6.472 1.00 75.06 314 TYR A O 1
ATOM 2432 N N . LEU A 1 315 ? -44.398 -31.700 8.192 1.00 70.19 315 LEU A N 1
ATOM 2433 C CA . LEU A 1 315 ? -44.087 -33.134 8.162 1.00 70.19 315 LEU A CA 1
ATOM 2434 C C . LEU A 1 315 ? -45.004 -33.977 9.064 1.00 70.19 315 LEU A C 1
ATOM 2436 O O . LEU A 1 315 ? -44.996 -35.202 8.918 1.00 70.19 315 LEU A O 1
ATOM 2440 N N . MET A 1 316 ? -45.747 -33.347 9.982 1.00 78.69 316 MET A N 1
ATOM 2441 C CA . MET A 1 316 ? -46.736 -33.991 10.859 1.00 78.69 316 MET A CA 1
ATOM 2442 C C . MET A 1 316 ? -48.116 -34.035 10.202 1.00 78.69 316 MET A C 1
ATOM 2444 O O . MET A 1 316 ? -48.780 -35.084 10.351 1.00 78.69 316 MET A O 1
#

Organism: Naegleria gruberi (NCBI:txid5762)

pLDDT: mean 90.91, std 10.75, range [51.34, 98.69]

Sequence (316 aa):
MRHSTSQKHTIHFIIVLLVALASLVATLNAQITVSQDFTDAIDYAVKLMLKDSSFTSKYEELMGLANPLCGSGLTAFPTKNPFVGRTNLTMCFEDDAVYPYSEVFHLVGKSIVSLINTNYKTNLAYAYRTYNLAALGFFETMAKAVNNGECDVVTSNVAQNEAREQKAHFQCNYGYSSPAYMRSNLDPSISTPTAPQLNRTDVKIGFLKGTIYQNTVQTQFSGAQLVPFGDYTSLYAAVSTNVTVHAIVGDTIEFKQFLKLNTTGCTNCTVRLFSDPYLFGTITTRNIGRVSLGISLFQGFGTLILSILLSLIYLM

Foldseek 3Di:
DVVPPVVVVVVLVVVVVVVVVVLVVVVVPPWDAAAPLLVLLLLVLLQVLLVDPVNQVVCCVFQVDGWDHFDDPDDDRDPDQSQPPAQAAEEEDAPQDDGPQVVQLVSSQVSSVVSSCVVVVDNHYYHYDHDFQQPPFGLVRQLVCQRNVVHQKYSGQAFDDPVSVVRWPFHTFGHKFFKKKKFAVLDCVCPDDALVNQQADPFEEEETPPHPVVVVCCPSNVRYHYDYDRHPVVRVCCRFPVVVGGIYIDTQSVNVVCCVVPCPRGVSMDMDGHDDMTTGGMTHGPNHDPDDPPPDVCVSVVVVVVVVVVSVVVVD